Protein AF-U1GW17-F1 (afdb_monomer)

Nearest PDB structures (foldseek):
  6euq-assembly1_A  TM=8.449E-01  e=4.056E-02  Escherichia coli K-12
  4zow-assembly1_A  TM=8.416E-01  e=1.382E-01  Escherichia coli K-12
  6oop-assembly1_A  TM=7.850E-01  e=1.749E-01  Escherichia coli
  6vrz-assembly1_A  TM=8.322E-01  e=3.228E-01  Escherichia coli

Mean predicted aligned error: 9.47 Å

pLDDT: mean 77.9, std 10.49, range [50.12, 94.56]

InterPro domains:
  IPR011701 Major facilitator superfamily [PF07690] (75-220)
  IPR036259 MFS transporter superfamily [SSF103473] (4-220)

Foldseek 3Di:
DLVLVLLVLLLLLLLLLLLLLLLLVLQLVVVCVVVVHDSVVSCVVSVVLVVLLVVLLLPLVLVVLQDDVPVSLVVCLVSSNCSVRCVLVLLVQRDDPVCSVVSVVVSVVSNVVSVVVRCVVSVVCVVPHHSVVSNVVSVVSSVVSSVCCVVSPDPSDVQVVLQVVLVVCCVVVVDPVRHGPSVVVNVPDDVVNSCCVSPVVLVVQCPDPVNVVVVVVVVVVVVVD

Sequence (225 aa):
MKKVLTTALYGFTTMGAAFASSVYAPGIRRISEEFHVGREVSILGLALLLAGFALGSLLWAPLSEFMDGKWLCFWAGFFGSAPVTNTGGVYEDMLSAEQRGLAIVGYAMAVVGELIWRPIVGGAIVQHTTWRWTECVTGTLMLLLLTLDTIFLDESYPPVLLVRKASRLRHETGNCALHAQHEEWAAGSSIKAMAHKVLVRPIQVLFTPIGFCFALYISFVYGIV

Solvent-accessible surface area (backbone atoms only — not comparable to full-atom values): 12232 Å² total; per-residue (Å²): 110,69,69,59,53,50,52,50,50,52,18,51,49,30,19,50,45,56,36,49,63,50,29,48,60,72,28,34,64,57,50,17,64,76,70,74,43,57,65,67,66,40,48,44,58,57,51,51,52,53,48,41,28,56,52,33,31,58,53,43,60,66,44,59,79,72,45,67,67,70,62,45,52,54,58,29,58,74,42,49,14,36,55,67,60,44,46,64,59,52,43,62,76,75,38,55,83,82,52,36,58,59,52,51,51,53,32,51,50,37,42,59,45,34,70,64,49,29,63,56,52,27,46,52,42,49,74,77,52,54,54,69,53,48,55,53,52,41,51,50,51,48,52,50,45,51,52,49,44,70,73,72,53,68,94,75,58,64,61,63,54,40,41,55,49,25,54,52,48,25,70,75,68,69,42,82,82,55,68,29,77,58,58,59,51,55,74,69,55,50,72,67,54,50,51,41,58,60,61,46,45,58,55,56,43,43,73,33,74,66,40,36,55,50,50,53,50,51,52,52,57,63,71,74,108

Secondary structure (DSSP, 8-state):
-HHHHHHHHHHHHHHHHHHHHHHHHHHHHHHHHHHT--HHHHHHHHHHHHHHHHHHHHHHHHHTTTS-HHHHHHHHHHHSHHHHHHHHHHHHHHS-HHHHHHHHHHHHHHHHHHHHHHHHHHHHHHHHS-THHHHHHHHHHHHHHHHHHHHH-----HHHHHHHHHHHHHHHH--TT---HHHHHHHH--HHHHHIIIIIHHHHHHTSHHHHHHHHHHHHHHHH-

Radius of gyration: 20.78 Å; Cα contacts (8 Å, |Δi|>4): 188; chains: 1; bounding box: 51×35×66 Å

Organism: Endocarpon pusillum (strain Z07020 / HMAS-L-300199) (NCBI:txid1263415)

Structure (mmCIF, N/CA/C/O backbone):
data_AF-U1GW17-F1
#
_entry.id   AF-U1GW17-F1
#
loop_
_atom_site.group_PDB
_atom_site.id
_atom_site.type_symbol
_atom_site.label_atom_id
_atom_site.label_alt_id
_atom_site.label_comp_id
_atom_site.label_asym_id
_atom_site.label_entity_id
_atom_site.label_seq_id
_atom_site.pdbx_PDB_ins_code
_atom_site.Cartn_x
_atom_site.Cartn_y
_atom_site.Cartn_z
_atom_site.occupancy
_atom_site.B_iso_or_equiv
_atom_site.auth_seq_id
_atom_site.auth_comp_id
_atom_site.auth_asym_id
_atom_site.auth_atom_id
_atom_site.pdbx_PDB_model_num
ATOM 1 N N . MET A 1 1 ? 3.466 11.657 20.997 1.00 60.00 1 MET A N 1
ATOM 2 C CA . MET A 1 1 ? 4.643 11.238 20.202 1.00 60.00 1 MET A CA 1
ATOM 3 C C . MET A 1 1 ? 4.393 9.952 19.421 1.00 60.00 1 MET A C 1
ATOM 5 O O . MET A 1 1 ? 4.452 10.032 18.205 1.00 60.00 1 MET A O 1
ATOM 9 N N . LYS A 1 2 ? 4.015 8.823 20.051 1.00 72.38 2 LYS A N 1
ATOM 10 C CA . LYS A 1 2 ? 3.754 7.556 19.327 1.00 72.38 2 LYS A CA 1
ATOM 11 C C . LYS A 1 2 ? 2.776 7.684 18.143 1.00 72.38 2 LYS A C 1
ATOM 13 O O . LYS A 1 2 ? 3.124 7.271 17.053 1.00 72.38 2 LYS A O 1
ATOM 18 N N . LYS A 1 3 ? 1.632 8.366 18.312 1.00 75.62 3 LYS A N 1
ATOM 19 C CA . LYS A 1 3 ? 0.645 8.572 17.225 1.00 75.62 3 LYS A CA 1
ATOM 20 C C . LYS A 1 3 ? 1.228 9.248 15.977 1.00 75.62 3 LYS A C 1
ATOM 22 O O . LYS A 1 3 ? 0.950 8.817 14.870 1.00 75.62 3 LYS A O 1
ATOM 27 N N . VAL A 1 4 ? 2.060 10.277 16.164 1.00 79.00 4 VAL A N 1
ATOM 28 C CA . VAL A 1 4 ? 2.701 11.012 15.058 1.00 79.00 4 VAL A CA 1
ATOM 29 C C . VAL A 1 4 ? 3.710 10.124 14.333 1.00 79.00 4 VAL A C 1
ATOM 31 O O . VAL A 1 4 ? 3.745 10.124 13.108 1.00 79.00 4 VAL A O 1
ATOM 34 N N . LEU A 1 5 ? 4.486 9.332 15.081 1.00 81.81 5 LEU A N 1
ATOM 35 C CA . LEU A 1 5 ? 5.422 8.363 14.511 1.00 81.81 5 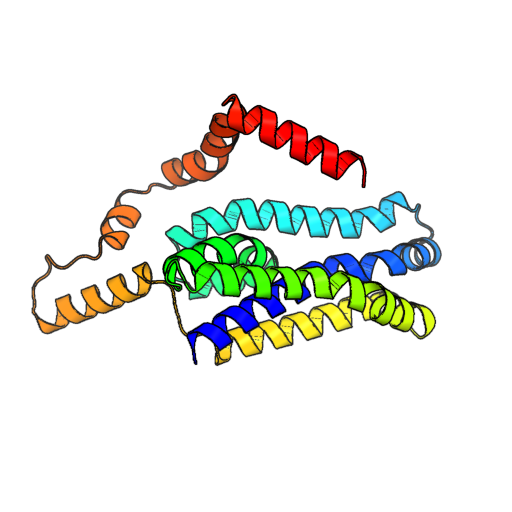LEU A CA 1
ATOM 36 C C . LEU A 1 5 ? 4.686 7.292 13.694 1.00 81.81 5 LEU A C 1
ATOM 38 O O . LEU A 1 5 ? 5.074 7.025 12.564 1.00 81.81 5 LEU A O 1
ATOM 42 N N . THR A 1 6 ? 3.595 6.739 14.227 1.00 79.56 6 THR A N 1
ATOM 43 C CA . THR A 1 6 ? 2.758 5.759 13.524 1.00 79.56 6 THR A CA 1
ATOM 44 C C . THR A 1 6 ? 2.178 6.351 12.240 1.00 79.56 6 THR A C 1
ATOM 46 O O . THR A 1 6 ? 2.307 5.747 11.182 1.00 79.56 6 THR A O 1
ATOM 49 N N . THR A 1 7 ? 1.607 7.559 12.289 1.00 81.75 7 THR A N 1
ATOM 50 C CA . THR A 1 7 ? 1.097 8.254 11.095 1.00 81.75 7 THR A CA 1
ATOM 51 C C . THR A 1 7 ? 2.190 8.460 10.043 1.00 81.75 7 THR A C 1
ATOM 53 O O . THR A 1 7 ? 1.949 8.190 8.869 1.00 81.75 7 THR A O 1
ATOM 56 N N . ALA A 1 8 ? 3.388 8.888 10.453 1.00 83.62 8 ALA A N 1
ATOM 57 C CA . ALA A 1 8 ? 4.510 9.087 9.541 1.00 83.62 8 ALA A CA 1
ATOM 58 C C . ALA A 1 8 ? 4.968 7.772 8.889 1.00 83.62 8 ALA A C 1
ATOM 60 O O . ALA A 1 8 ? 5.150 7.741 7.675 1.00 83.62 8 ALA A O 1
ATOM 61 N N . LEU A 1 9 ? 5.096 6.690 9.664 1.00 83.75 9 LEU A N 1
ATOM 62 C CA . LEU A 1 9 ? 5.465 5.363 9.157 1.00 83.75 9 LEU A CA 1
ATOM 63 C C . LEU A 1 9 ? 4.452 4.848 8.124 1.00 83.75 9 LEU A C 1
ATOM 65 O O . LEU A 1 9 ? 4.848 4.520 7.012 1.00 83.75 9 LEU A O 1
ATOM 69 N N . TYR A 1 10 ? 3.147 4.920 8.414 1.00 82.88 10 TYR A N 1
ATOM 70 C CA . TYR A 1 10 ? 2.100 4.572 7.439 1.00 82.88 10 TYR A CA 1
ATOM 71 C C . TYR A 1 10 ? 2.194 5.396 6.143 1.00 82.88 10 TYR A C 1
ATOM 73 O O . TYR A 1 10 ? 2.000 4.858 5.049 1.00 82.88 10 TYR A O 1
ATOM 81 N N . GLY A 1 11 ? 2.519 6.689 6.250 1.00 85.44 11 GLY A N 1
ATOM 82 C CA . GLY A 1 11 ? 2.760 7.554 5.093 1.00 85.44 11 GLY A CA 1
ATOM 83 C C . GLY A 1 11 ? 3.966 7.111 4.265 1.00 85.44 11 GLY A C 1
ATOM 84 O O . GLY A 1 11 ? 3.854 6.988 3.048 1.00 85.44 11 GLY A O 1
ATOM 85 N N . PHE A 1 12 ? 5.096 6.805 4.908 1.00 85.69 12 PHE A N 1
ATOM 86 C CA . PHE A 1 12 ? 6.299 6.327 4.223 1.00 85.69 12 PHE A CA 1
ATOM 87 C C . PHE A 1 12 ? 6.109 4.952 3.577 1.00 85.69 12 PHE A C 1
ATOM 89 O O . PHE A 1 12 ? 6.540 4.757 2.441 1.00 85.69 12 PHE A O 1
ATOM 96 N N . THR A 1 13 ? 5.431 4.022 4.248 1.00 85.62 13 THR A N 1
ATOM 97 C CA . THR A 1 13 ? 5.129 2.690 3.707 1.00 85.62 13 THR A CA 1
ATOM 98 C C . THR A 1 13 ? 4.208 2.783 2.491 1.00 85.62 13 THR A C 1
ATOM 100 O O . THR A 1 13 ? 4.455 2.131 1.475 1.00 85.62 13 THR A O 1
ATOM 103 N N . THR A 1 14 ? 3.205 3.665 2.531 1.00 85.19 14 THR A N 1
ATOM 104 C CA . THR A 1 14 ? 2.321 3.922 1.381 1.00 85.19 14 THR A CA 1
ATOM 105 C C . THR A 1 14 ? 3.074 4.576 0.224 1.00 85.19 14 THR A C 1
ATOM 107 O O . THR A 1 14 ? 2.976 4.102 -0.908 1.00 85.19 14 THR A O 1
ATOM 110 N N . MET A 1 15 ? 3.876 5.607 0.507 1.00 87.12 15 MET A N 1
ATOM 111 C CA . MET A 1 15 ? 4.722 6.264 -0.493 1.00 87.12 15 MET A CA 1
ATOM 112 C C . MET A 1 15 ? 5.660 5.253 -1.158 1.00 87.12 15 MET A C 1
ATOM 114 O O . MET A 1 15 ? 5.792 5.230 -2.378 1.00 87.12 15 MET A O 1
ATOM 118 N N . GLY A 1 16 ? 6.282 4.364 -0.379 1.00 86.69 16 GLY A N 1
ATOM 119 C CA . GLY A 1 16 ? 7.107 3.293 -0.920 1.00 86.69 16 GLY A CA 1
ATOM 120 C C . GLY A 1 16 ? 6.317 2.367 -1.855 1.00 86.69 16 GLY A C 1
ATOM 121 O O . GLY A 1 16 ? 6.834 1.954 -2.894 1.00 86.69 16 GLY A O 1
ATOM 122 N N . ALA A 1 17 ? 5.084 1.999 -1.488 1.00 82.94 17 ALA A N 1
ATOM 123 C CA . ALA A 1 17 ? 4.287 1.038 -2.251 1.00 82.94 17 ALA A CA 1
ATOM 124 C C . ALA A 1 17 ? 3.887 1.636 -3.605 1.00 82.94 1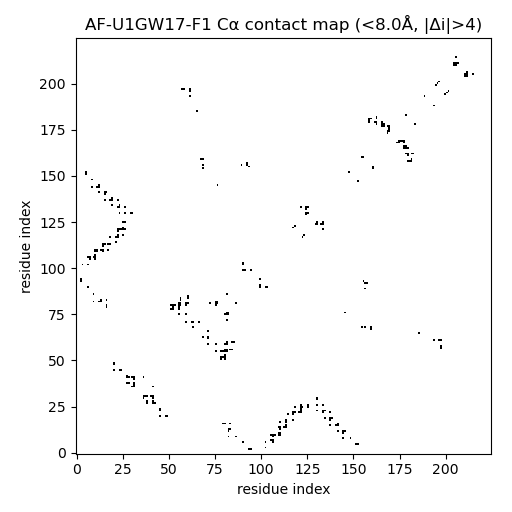7 ALA A C 1
ATOM 126 O O . ALA A 1 17 ? 4.041 0.998 -4.648 1.00 82.94 17 ALA A O 1
ATOM 127 N N . ALA A 1 18 ? 3.474 2.906 -3.603 1.00 82.56 18 ALA A N 1
ATOM 128 C CA . ALA A 1 18 ? 3.241 3.676 -4.819 1.00 82.56 18 ALA A CA 1
ATOM 129 C C . ALA A 1 18 ? 4.533 3.846 -5.641 1.00 82.56 18 ALA A C 1
ATOM 131 O O . ALA A 1 18 ? 4.521 3.701 -6.869 1.00 82.56 18 ALA A O 1
ATOM 132 N N . PHE A 1 19 ? 5.669 4.061 -4.971 1.00 85.00 19 PHE A N 1
ATOM 133 C CA . PHE A 1 19 ? 6.985 4.181 -5.595 1.00 85.00 19 PHE A CA 1
ATOM 134 C C . PHE A 1 19 ? 7.396 2.921 -6.375 1.00 85.00 19 PHE A C 1
ATOM 136 O O . PHE A 1 19 ? 7.933 3.048 -7.473 1.00 85.00 19 PHE A O 1
ATOM 143 N N . ALA A 1 20 ? 7.065 1.714 -5.901 1.00 83.19 20 ALA A N 1
ATOM 144 C CA . ALA A 1 20 ? 7.355 0.470 -6.625 1.00 83.19 20 ALA A CA 1
ATOM 145 C C . ALA A 1 20 ? 6.760 0.457 -8.048 1.00 83.19 20 ALA A C 1
ATOM 147 O O . ALA A 1 20 ? 7.452 0.148 -9.016 1.00 83.19 20 ALA A O 1
ATOM 148 N N . SER A 1 21 ? 5.504 0.890 -8.202 1.00 84.12 21 SER A N 1
ATOM 149 C CA . SER A 1 21 ? 4.860 0.990 -9.521 1.00 84.12 21 SER A CA 1
ATOM 150 C C . SER A 1 21 ? 5.448 2.104 -10.396 1.00 84.12 21 SER A C 1
ATOM 152 O O . SER A 1 21 ? 5.479 2.019 -11.626 1.00 84.12 21 SER A O 1
ATOM 154 N N . SER A 1 22 ? 5.948 3.167 -9.768 1.00 81.81 22 SER A N 1
ATOM 155 C CA . SER A 1 22 ? 6.321 4.394 -10.458 1.00 81.81 22 SER A CA 1
ATOM 156 C C . SER A 1 22 ? 7.735 4.343 -11.053 1.00 81.81 22 SER A C 1
ATOM 158 O O . SER A 1 22 ? 7.945 4.908 -12.135 1.00 81.81 22 SER A O 1
ATOM 160 N N . VAL A 1 23 ? 8.669 3.632 -10.404 1.00 84.81 23 VAL A N 1
ATOM 161 C CA . VAL A 1 23 ? 10.059 3.425 -10.863 1.00 84.81 23 VAL A CA 1
ATOM 162 C C . VAL A 1 23 ? 10.145 2.395 -11.997 1.00 84.81 23 VAL A C 1
ATOM 164 O O . VAL A 1 23 ? 11.055 2.471 -12.820 1.00 84.81 23 VAL A O 1
ATOM 167 N N . TYR A 1 24 ? 9.158 1.503 -12.130 1.00 83.81 24 TYR A N 1
ATOM 168 C CA . TYR A 1 24 ? 9.081 0.559 -13.251 1.00 83.81 24 TYR A CA 1
ATOM 169 C C . TYR A 1 24 ? 8.911 1.271 -14.607 1.00 83.81 24 TYR A C 1
ATOM 171 O O . TYR A 1 24 ? 9.505 0.890 -15.616 1.00 83.81 24 TYR A O 1
ATOM 179 N N . ALA A 1 25 ? 8.126 2.354 -14.636 1.00 83.88 25 ALA A N 1
ATOM 180 C CA . ALA A 1 25 ? 7.752 3.066 -15.859 1.00 83.88 25 ALA A CA 1
ATOM 181 C C . ALA A 1 25 ? 8.931 3.508 -16.764 1.00 83.88 25 ALA A C 1
ATOM 183 O O . AL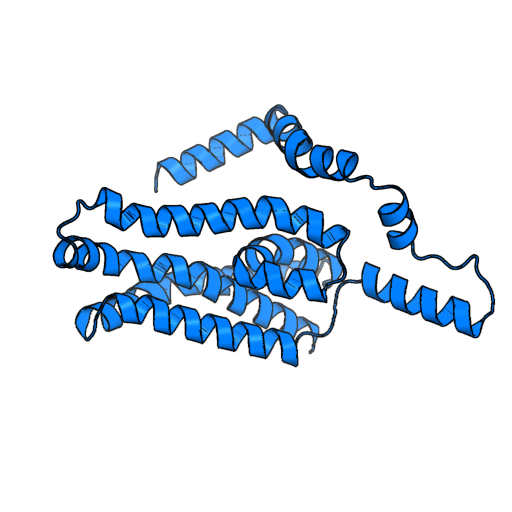A A 1 25 ? 8.876 3.239 -17.967 1.00 83.88 25 ALA A O 1
ATOM 184 N N . PRO A 1 26 ? 10.006 4.152 -16.260 1.00 82.69 26 PRO A N 1
ATOM 185 C CA . PRO A 1 26 ? 11.167 4.500 -17.086 1.00 82.69 26 PRO A CA 1
ATOM 186 C C . PRO A 1 26 ? 11.947 3.279 -17.610 1.00 82.69 26 PRO A C 1
ATOM 188 O O . PRO A 1 26 ? 12.620 3.389 -18.635 1.00 82.69 26 PRO A O 1
ATOM 191 N N . GLY A 1 27 ? 11.840 2.115 -16.959 1.00 82.62 27 GLY A N 1
ATOM 192 C CA . GLY A 1 27 ? 12.497 0.869 -17.370 1.00 82.62 27 GLY A CA 1
ATOM 193 C C . GLY A 1 27 ? 11.834 0.161 -18.558 1.00 82.62 27 GLY A C 1
ATOM 194 O O . GLY A 1 27 ? 12.500 -0.606 -19.252 1.00 82.62 27 GLY A O 1
ATOM 195 N N . ILE A 1 28 ? 10.563 0.462 -18.856 1.00 85.44 28 ILE A N 1
ATOM 196 C CA . ILE A 1 28 ? 9.746 -0.223 -19.879 1.00 85.44 28 ILE A CA 1
ATOM 197 C C . ILE A 1 28 ? 10.432 -0.261 -21.251 1.00 85.44 28 ILE A C 1
ATOM 199 O O . ILE A 1 28 ? 10.421 -1.293 -21.920 1.00 85.44 28 ILE A O 1
ATOM 203 N N . ARG A 1 29 ? 11.061 0.846 -21.670 1.00 83.94 29 ARG A N 1
ATOM 204 C CA . ARG A 1 29 ? 11.757 0.920 -22.968 1.00 83.94 29 ARG A CA 1
ATOM 205 C C . ARG A 1 29 ? 12.938 -0.049 -23.034 1.00 83.94 29 ARG A C 1
ATOM 207 O O . ARG A 1 29 ? 13.074 -0.763 -24.017 1.00 83.94 29 ARG A O 1
ATOM 214 N N . ARG A 1 30 ? 13.733 -0.132 -21.964 1.00 83.25 30 ARG A N 1
ATOM 215 C CA . ARG A 1 30 ? 14.881 -1.047 -21.899 1.00 83.25 30 ARG A CA 1
ATOM 216 C C . ARG A 1 30 ? 14.471 -2.510 -21.819 1.00 83.25 30 ARG A C 1
ATOM 218 O O . ARG A 1 30 ? 15.133 -3.345 -22.416 1.00 83.25 30 ARG A O 1
ATOM 225 N N . ILE A 1 31 ? 13.373 -2.814 -21.128 1.00 85.50 31 ILE A N 1
ATOM 226 C CA . ILE A 1 31 ? 12.813 -4.172 -21.081 1.00 85.50 31 ILE A CA 1
ATOM 227 C C . ILE A 1 31 ? 12.386 -4.616 -22.487 1.00 85.50 31 ILE A C 1
ATOM 229 O O . ILE A 1 31 ? 12.694 -5.728 -22.905 1.00 85.50 31 ILE A O 1
ATOM 233 N N . SER A 1 32 ? 11.704 -3.741 -23.230 1.00 86.69 32 SER A N 1
ATOM 234 C CA . SER A 1 32 ? 11.278 -4.020 -24.607 1.00 86.69 32 SER A CA 1
ATOM 235 C C . SER A 1 32 ? 12.473 -4.290 -25.530 1.00 86.69 32 SER A C 1
ATOM 237 O O . SER A 1 32 ? 12.441 -5.245 -26.306 1.00 86.69 32 SER A O 1
ATOM 239 N N . GLU A 1 33 ? 13.544 -3.503 -25.397 1.00 85.88 33 GLU A N 1
ATOM 240 C CA . GLU A 1 33 ? 14.775 -3.658 -26.180 1.00 85.88 33 GLU A CA 1
ATOM 241 C C . GLU A 1 33 ? 15.539 -4.946 -25.829 1.00 85.88 33 GLU A C 1
ATOM 243 O O . GLU A 1 33 ? 15.968 -5.655 -26.734 1.00 85.88 33 GLU A O 1
ATOM 248 N N . GLU A 1 34 ? 15.678 -5.274 -24.539 1.00 87.06 34 GLU A N 1
ATOM 249 C CA . GLU A 1 34 ? 16.438 -6.440 -24.061 1.00 87.06 34 GLU A CA 1
ATOM 250 C C . GLU A 1 34 ? 15.754 -7.773 -24.392 1.00 87.06 34 GLU A C 1
ATOM 252 O O . GLU A 1 34 ? 16.420 -8.728 -24.785 1.00 87.06 34 GLU A O 1
ATOM 257 N N . PHE A 1 35 ? 14.427 -7.849 -24.257 1.00 88.06 35 PHE A N 1
ATOM 258 C CA . PHE A 1 35 ? 13.668 -9.077 -24.523 1.00 88.06 35 PHE A CA 1
ATOM 259 C C . PHE A 1 35 ? 13.110 -9.159 -25.949 1.00 88.06 35 PHE A C 1
ATOM 261 O O . PHE A 1 35 ? 12.451 -10.143 -26.280 1.00 88.06 35 PHE A O 1
ATOM 268 N N . HIS A 1 36 ? 13.350 -8.148 -26.792 1.00 87.56 36 HIS A N 1
ATOM 269 C CA . HIS A 1 36 ? 12.788 -8.041 -28.145 1.00 87.56 36 HIS A CA 1
ATOM 270 C C . HIS A 1 36 ? 11.257 -8.219 -28.186 1.00 87.56 36 HIS A C 1
ATOM 272 O O . HIS A 1 36 ? 10.701 -8.801 -29.119 1.00 87.56 36 HIS A O 1
ATOM 278 N N . VAL A 1 37 ? 10.565 -7.714 -27.162 1.00 91.31 37 VAL A N 1
ATOM 279 C CA . VAL A 1 37 ? 9.102 -7.781 -27.031 1.00 91.31 37 VAL A CA 1
ATOM 280 C C . VAL A 1 37 ? 8.464 -6.420 -27.283 1.00 91.31 37 VAL A C 1
ATOM 282 O O . VAL A 1 37 ? 9.069 -5.376 -27.044 1.00 91.31 37 VAL A O 1
ATOM 285 N N . GLY A 1 38 ? 7.212 -6.419 -27.743 1.00 88.94 38 GLY A N 1
ATOM 286 C CA . GLY A 1 38 ? 6.443 -5.188 -27.926 1.00 88.94 38 GLY A CA 1
ATOM 287 C C . GLY A 1 38 ? 6.189 -4.451 -26.605 1.00 88.94 38 GLY A C 1
ATOM 288 O O . GLY A 1 38 ? 6.105 -5.066 -25.541 1.00 88.94 38 GLY A O 1
ATOM 289 N N . ARG A 1 39 ? 5.999 -3.127 -26.688 1.00 83.00 39 ARG A N 1
ATOM 290 C CA . ARG A 1 39 ? 5.720 -2.245 -25.538 1.00 83.00 39 ARG A CA 1
ATOM 291 C C . ARG A 1 39 ? 4.554 -2.741 -24.674 1.00 83.00 39 ARG A C 1
ATOM 293 O O . ARG A 1 39 ? 4.612 -2.611 -23.455 1.00 83.00 39 ARG A O 1
ATOM 300 N N . GLU A 1 40 ? 3.547 -3.352 -25.292 1.00 87.62 40 GLU A N 1
ATOM 301 C CA . GLU A 1 40 ? 2.380 -3.909 -24.599 1.00 87.62 40 GLU A CA 1
ATOM 302 C C . GLU A 1 40 ? 2.760 -5.001 -23.587 1.00 87.62 40 GLU A C 1
ATOM 304 O O . GLU A 1 40 ? 2.276 -5.004 -22.457 1.00 87.62 40 GLU A O 1
ATOM 309 N N . VAL A 1 41 ? 3.696 -5.887 -23.943 1.00 87.06 41 VAL A N 1
ATOM 310 C CA . VAL A 1 41 ? 4.166 -6.964 -23.054 1.00 87.06 41 VAL A CA 1
ATOM 311 C C . VAL A 1 41 ? 5.009 -6.397 -21.911 1.00 87.06 41 VAL A C 1
ATOM 313 O O . VAL A 1 41 ? 4.949 -6.890 -20.789 1.00 87.06 41 VAL A O 1
ATOM 316 N N . SER A 1 42 ? 5.761 -5.324 -22.159 1.00 84.75 42 SER A N 1
ATOM 317 C CA . SER A 1 42 ? 6.527 -4.644 -21.111 1.00 84.75 42 SER A CA 1
ATOM 318 C C . SER A 1 42 ? 5.625 -3.878 -20.133 1.00 84.75 42 SER A C 1
ATOM 320 O O . SER A 1 42 ? 5.894 -3.873 -18.938 1.00 84.75 42 SER A O 1
ATOM 322 N N . ILE A 1 43 ? 4.531 -3.264 -20.600 1.00 87.75 43 ILE A N 1
ATOM 323 C CA . ILE A 1 43 ? 3.542 -2.602 -19.726 1.00 87.75 43 ILE A CA 1
ATOM 324 C C . ILE A 1 43 ? 2.741 -3.630 -18.915 1.00 87.75 43 ILE A C 1
ATOM 326 O O . ILE A 1 43 ? 2.326 -3.331 -17.795 1.00 87.75 43 ILE A O 1
ATOM 330 N N . LEU A 1 44 ? 2.567 -4.853 -19.429 1.00 87.06 44 LEU A N 1
ATOM 331 C CA . LEU A 1 44 ? 1.848 -5.920 -18.732 1.00 87.06 44 LEU A CA 1
ATOM 332 C C . LEU A 1 44 ? 2.409 -6.192 -17.326 1.00 87.06 44 LEU A C 1
ATOM 334 O O . LEU A 1 44 ? 1.631 -6.451 -16.413 1.00 87.06 44 LEU A O 1
ATOM 338 N N . GLY A 1 45 ? 3.726 -6.074 -17.118 1.00 84.31 45 GLY A N 1
ATOM 339 C CA . GLY A 1 45 ? 4.335 -6.215 -15.788 1.00 84.31 45 GLY A CA 1
ATOM 340 C C . GLY A 1 45 ? 3.815 -5.183 -14.781 1.00 84.31 45 GLY A C 1
ATOM 341 O O . GLY A 1 45 ? 3.413 -5.537 -13.673 1.00 84.31 45 GLY A O 1
ATOM 342 N N . LEU A 1 46 ? 3.727 -3.917 -15.196 1.00 85.75 46 LEU A N 1
ATOM 343 C CA . LEU A 1 46 ? 3.137 -2.844 -14.393 1.00 85.75 46 LEU A CA 1
ATOM 344 C C . LEU A 1 46 ? 1.631 -3.060 -14.175 1.00 85.75 46 LEU A C 1
ATOM 346 O O . LEU A 1 46 ? 1.131 -2.854 -13.072 1.00 85.75 46 LEU A O 1
ATOM 350 N N . ALA A 1 47 ? 0.907 -3.499 -15.207 1.00 86.38 47 ALA A N 1
ATOM 351 C CA . ALA A 1 47 ? -0.525 -3.770 -15.105 1.00 86.38 47 ALA A CA 1
ATOM 352 C C . ALA A 1 47 ? -0.823 -4.903 -14.110 1.00 86.38 47 ALA A C 1
ATOM 354 O O . ALA A 1 47 ? -1.746 -4.785 -13.308 1.00 86.38 47 ALA A O 1
ATOM 355 N N . LEU A 1 48 ? -0.019 -5.970 -14.114 1.00 86.06 48 LEU A N 1
ATOM 356 C CA . LEU A 1 48 ? -0.130 -7.075 -13.161 1.00 86.06 48 LEU A CA 1
ATOM 357 C C . LEU A 1 48 ? 0.172 -6.629 -11.725 1.00 86.06 48 LEU A C 1
ATOM 359 O O . LEU A 1 48 ? -0.535 -7.046 -10.810 1.00 86.06 48 LEU A O 1
ATOM 363 N N . LEU A 1 49 ? 1.159 -5.750 -11.523 1.00 83.31 49 LEU A N 1
ATOM 364 C CA . LEU A 1 49 ? 1.441 -5.154 -10.213 1.00 83.31 49 LEU A CA 1
ATOM 365 C C . LEU A 1 49 ? 0.233 -4.360 -9.690 1.00 83.31 49 LEU A C 1
ATOM 367 O O . LEU A 1 49 ? -0.218 -4.580 -8.567 1.00 83.31 49 LEU A O 1
ATOM 371 N N . LEU A 1 50 ? -0.328 -3.473 -10.518 1.00 82.88 50 LEU A N 1
ATOM 372 C CA . LEU A 1 50 ? -1.496 -2.664 -10.149 1.00 82.88 50 LEU A CA 1
ATOM 373 C C . LEU A 1 50 ? -2.752 -3.521 -9.938 1.00 82.88 50 LEU A C 1
ATOM 375 O O . LEU A 1 50 ? -3.525 -3.267 -9.015 1.00 82.88 50 LEU A O 1
ATOM 379 N N . ALA A 1 51 ? -2.941 -4.567 -10.744 1.00 82.50 51 ALA A N 1
ATOM 380 C CA . ALA A 1 51 ? -4.005 -5.544 -10.542 1.00 82.50 51 ALA A CA 1
ATOM 381 C C . ALA A 1 51 ? -3.828 -6.291 -9.211 1.00 82.50 51 ALA A C 1
ATOM 383 O O . ALA A 1 51 ? -4.801 -6.484 -8.486 1.00 82.50 51 ALA A O 1
ATOM 384 N N . GLY A 1 52 ? -2.593 -6.648 -8.848 1.00 80.00 52 GLY A N 1
ATOM 385 C CA . GLY A 1 52 ? -2.258 -7.208 -7.539 1.00 80.00 52 GLY A CA 1
ATOM 386 C C . GLY A 1 52 ? -2.618 -6.263 -6.392 1.00 80.00 52 GLY A C 1
ATOM 387 O O . GLY A 1 52 ? -3.229 -6.698 -5.418 1.00 80.00 52 GLY A O 1
ATOM 388 N N . PHE A 1 53 ? -2.339 -4.964 -6.534 1.00 77.69 53 PHE A N 1
ATOM 389 C CA . PHE A 1 53 ? -2.744 -3.952 -5.552 1.00 77.69 53 PHE A CA 1
ATOM 390 C C . PHE A 1 53 ? -4.267 -3.831 -5.429 1.00 77.69 53 PHE A C 1
ATOM 392 O O . PHE A 1 53 ? -4.785 -3.748 -4.316 1.00 77.69 53 PHE A O 1
ATOM 399 N N . ALA A 1 54 ? -4.992 -3.861 -6.549 1.00 77.06 54 ALA A N 1
ATOM 400 C CA . ALA A 1 54 ? -6.452 -3.773 -6.575 1.00 77.06 54 ALA A CA 1
ATOM 401 C C . ALA A 1 54 ? -7.149 -5.035 -6.028 1.00 77.06 54 ALA A C 1
ATOM 403 O O . ALA A 1 54 ? -8.166 -4.953 -5.343 1.00 77.06 54 ALA A O 1
ATOM 404 N N . LEU A 1 55 ? -6.614 -6.223 -6.311 1.00 77.50 55 LEU A N 1
ATOM 405 C CA . LEU A 1 55 ? -7.140 -7.476 -5.763 1.00 77.50 55 LEU A CA 1
ATOM 406 C C . LEU A 1 55 ? -6.791 -7.619 -4.283 1.00 77.50 55 LEU A C 1
ATOM 408 O O . LEU A 1 55 ? -7.627 -8.040 -3.483 1.00 77.50 55 LEU A O 1
ATOM 412 N N . GLY A 1 56 ? -5.572 -7.227 -3.911 1.00 74.44 56 GLY A N 1
ATOM 413 C CA . GLY A 1 56 ? -5.134 -7.189 -2.527 1.00 74.44 56 GLY A CA 1
ATOM 414 C C . GLY A 1 56 ? -6.021 -6.267 -1.699 1.00 74.44 56 GLY A C 1
ATOM 415 O O . GLY A 1 56 ? -6.521 -6.676 -0.657 1.00 74.44 56 GLY A O 1
ATOM 416 N N . SER A 1 57 ? -6.292 -5.046 -2.159 1.00 71.81 57 SER A N 1
ATOM 417 C CA . SER A 1 57 ? -7.152 -4.110 -1.429 1.00 71.81 57 SER A CA 1
ATOM 418 C C . SER A 1 57 ? -8.560 -4.656 -1.193 1.00 71.81 57 SER A C 1
ATOM 420 O O . SER A 1 57 ? -9.089 -4.541 -0.087 1.00 71.81 57 SER A O 1
ATOM 422 N N . LEU A 1 58 ? -9.138 -5.309 -2.204 1.00 72.50 58 LEU A N 1
ATOM 423 C CA . LEU A 1 58 ? -10.468 -5.904 -2.125 1.00 72.50 58 LEU A CA 1
ATOM 424 C C . LEU A 1 58 ? -10.547 -7.047 -1.102 1.00 72.50 58 LEU A C 1
ATOM 426 O O . LEU A 1 58 ? -11.563 -7.194 -0.424 1.00 72.50 58 LEU A O 1
ATOM 430 N N . LEU A 1 59 ? -9.490 -7.853 -0.985 1.00 71.31 59 LEU A N 1
ATOM 431 C CA . LEU A 1 59 ? -9.437 -8.980 -0.052 1.00 71.31 59 LEU A CA 1
ATOM 432 C C . LEU A 1 59 ? -9.043 -8.544 1.364 1.00 71.31 59 LEU A C 1
ATOM 434 O O . LEU A 1 59 ? -9.663 -8.973 2.337 1.00 71.31 59 LEU A O 1
ATOM 438 N N . TRP A 1 60 ? -8.034 -7.682 1.497 1.00 68.19 60 TRP A N 1
ATOM 439 C CA . TRP A 1 60 ? -7.442 -7.338 2.790 1.00 68.19 60 TRP A CA 1
ATOM 440 C C . TRP A 1 60 ? -8.267 -6.339 3.597 1.00 68.19 60 TRP A C 1
ATOM 442 O O . TRP A 1 60 ? -8.253 -6.423 4.823 1.00 68.19 60 TRP A O 1
ATOM 452 N N . ALA A 1 61 ? -9.021 -5.444 2.952 1.00 66.56 61 ALA A N 1
ATOM 453 C CA . ALA A 1 61 ? -9.917 -4.529 3.659 1.00 66.56 61 ALA A CA 1
ATOM 454 C C . ALA A 1 61 ? -10.942 -5.275 4.547 1.00 66.56 61 ALA A C 1
ATOM 456 O O . ALA A 1 61 ? -10.963 -5.030 5.751 1.00 66.56 61 ALA A O 1
ATOM 457 N N . PRO A 1 62 ? -11.731 -6.242 4.038 1.00 65.06 62 PRO A N 1
ATOM 458 C CA . PRO A 1 62 ? -12.657 -7.011 4.868 1.00 65.06 62 PRO A CA 1
ATOM 459 C C . PRO A 1 62 ? -11.948 -8.018 5.780 1.00 65.06 62 PRO A C 1
ATOM 461 O O . PRO A 1 62 ? -12.405 -8.223 6.897 1.00 65.06 62 PRO A O 1
ATOM 464 N N . LEU A 1 63 ? -10.831 -8.627 5.356 1.00 65.44 63 LEU A N 1
ATOM 465 C CA . LEU A 1 63 ? -10.074 -9.552 6.215 1.00 65.44 63 LEU A CA 1
ATOM 466 C C . LEU A 1 63 ? -9.482 -8.857 7.448 1.00 65.44 63 LEU A C 1
ATOM 468 O O . LEU A 1 63 ? -9.365 -9.492 8.496 1.00 65.44 63 LEU A O 1
ATOM 472 N N . SER A 1 64 ? -9.159 -7.563 7.352 1.00 59.94 64 SER A N 1
ATOM 473 C CA . SER A 1 64 ? -8.638 -6.782 8.479 1.00 59.94 64 SER A CA 1
ATOM 474 C C . SER A 1 64 ? -9.599 -6.668 9.662 1.00 59.94 64 SER A C 1
ATOM 476 O O . SER A 1 64 ? -9.159 -6.483 10.790 1.00 59.94 64 SER A O 1
ATOM 478 N N . GLU A 1 65 ? -10.899 -6.840 9.419 1.00 59.50 65 GLU A N 1
ATOM 479 C CA . GLU A 1 65 ? -11.929 -6.786 10.455 1.00 59.50 65 GLU A CA 1
ATOM 480 C C . GLU A 1 65 ? -12.098 -8.111 11.215 1.00 59.50 65 GLU A C 1
ATOM 482 O O . GLU A 1 65 ? -12.840 -8.150 12.189 1.00 59.50 65 GLU A O 1
ATOM 487 N N . PHE A 1 66 ? -11.474 -9.206 10.766 1.00 56.62 66 PHE A N 1
ATOM 488 C CA . PHE A 1 66 ? -11.693 -10.543 11.339 1.00 56.62 66 PHE A CA 1
ATOM 489 C C . PHE A 1 66 ? -10.401 -11.295 11.672 1.00 56.62 66 PHE A C 1
ATOM 491 O O . PHE A 1 66 ? -10.432 -12.221 12.480 1.00 56.62 66 PHE A O 1
ATOM 498 N N . MET A 1 67 ? -9.272 -10.946 11.046 1.00 55.75 67 MET A N 1
ATOM 499 C CA . MET A 1 67 ? -7.984 -11.592 11.301 1.00 55.75 67 MET A CA 1
ATOM 500 C C . MET A 1 67 ? -7.157 -10.818 12.327 1.00 55.75 67 MET A C 1
ATOM 502 O O . MET A 1 67 ? -6.960 -9.611 12.200 1.00 55.75 67 MET A O 1
ATOM 506 N N . ASP A 1 68 ? -6.581 -11.542 13.291 1.00 51.50 68 ASP A N 1
ATOM 507 C CA . ASP A 1 68 ? -5.574 -11.006 14.206 1.00 51.50 68 ASP A CA 1
ATOM 508 C C . ASP A 1 68 ? -4.407 -10.362 13.429 1.00 51.50 68 ASP A C 1
ATOM 510 O O . ASP A 1 68 ? -3.849 -10.956 12.495 1.00 51.50 68 ASP A O 1
ATOM 514 N N . GLY A 1 69 ? -4.005 -9.157 13.855 1.00 56.75 69 GLY A N 1
ATOM 515 C CA . GLY A 1 69 ? -3.167 -8.217 13.095 1.00 56.75 69 GLY A CA 1
ATOM 516 C C . GLY A 1 69 ? -1.835 -8.762 12.566 1.00 56.75 69 GLY A C 1
ATOM 517 O O . GLY A 1 69 ? -1.305 -8.261 11.580 1.00 56.75 69 GLY A O 1
ATOM 518 N N . LYS A 1 70 ? -1.300 -9.845 13.137 1.00 50.12 70 LYS A N 1
ATOM 519 C CA . LYS A 1 70 ? 0.027 -10.372 12.780 1.00 50.12 70 LYS A CA 1
ATOM 520 C C . LYS A 1 70 ? 0.071 -11.101 11.429 1.00 50.12 70 LYS A C 1
ATOM 522 O O . LYS A 1 70 ? 1.027 -10.928 10.676 1.00 50.12 70 LYS A O 1
ATOM 527 N N . TRP A 1 71 ? -0.953 -11.895 11.106 1.00 50.12 71 TRP A N 1
ATOM 528 C CA . TRP A 1 71 ? -1.055 -12.576 9.804 1.00 50.12 71 TRP A CA 1
ATOM 529 C C . TRP A 1 71 ? -1.533 -11.632 8.712 1.00 50.12 71 TRP A C 1
ATOM 531 O O . TRP A 1 71 ? -1.091 -11.739 7.568 1.00 50.12 71 TRP A O 1
ATOM 541 N N . LEU A 1 72 ? -2.385 -10.681 9.100 1.00 57.28 72 LEU A N 1
ATOM 542 C CA . LEU A 1 72 ? -2.814 -9.605 8.234 1.00 57.28 72 LEU A CA 1
ATOM 543 C C . LEU A 1 72 ? -1.598 -8.809 7.765 1.00 57.28 72 LEU A C 1
ATOM 545 O O . LEU A 1 72 ? -1.397 -8.762 6.566 1.00 57.28 72 LEU A O 1
ATOM 549 N N . CYS A 1 73 ? -0.742 -8.302 8.662 1.00 56.34 73 CYS A N 1
ATOM 550 C CA . CYS A 1 73 ? 0.450 -7.518 8.306 1.00 56.34 73 CYS A CA 1
ATOM 551 C C . CYS A 1 73 ? 1.430 -8.248 7.369 1.00 56.34 73 CYS A C 1
ATOM 553 O O . CYS A 1 73 ? 2.004 -7.620 6.481 1.00 56.34 73 CYS A O 1
ATOM 555 N N . PHE A 1 74 ? 1.610 -9.565 7.524 1.00 54.34 74 PHE A N 1
ATOM 556 C CA . PHE A 1 74 ? 2.515 -10.346 6.671 1.00 54.34 74 PHE A CA 1
ATOM 557 C C . PHE A 1 74 ? 1.997 -10.476 5.230 1.00 54.34 74 PHE A C 1
ATOM 559 O O . PHE A 1 74 ? 2.701 -10.134 4.280 1.00 54.34 74 PHE A O 1
ATOM 566 N N . TRP A 1 75 ? 0.751 -10.926 5.052 1.00 54.22 75 TRP A N 1
ATOM 567 C CA . TRP A 1 75 ? 0.174 -11.102 3.715 1.00 54.22 75 TRP A CA 1
ATOM 568 C C . TRP A 1 75 ? -0.229 -9.771 3.061 1.00 54.22 75 TRP A C 1
ATOM 570 O O . TRP A 1 75 ? -0.101 -9.607 1.850 1.00 54.22 75 TRP A O 1
ATOM 580 N N . ALA A 1 76 ? -0.613 -8.787 3.870 1.00 56.41 76 ALA A N 1
ATOM 581 C CA . ALA A 1 76 ? -0.756 -7.384 3.495 1.00 56.41 76 ALA A CA 1
ATOM 582 C C . ALA A 1 76 ? 0.515 -6.800 2.874 1.00 56.41 76 ALA A C 1
ATOM 584 O O . ALA A 1 76 ? 0.448 -6.151 1.831 1.00 56.41 76 ALA A O 1
ATOM 585 N N . GLY A 1 77 ? 1.661 -7.016 3.532 1.00 56.50 77 GLY A N 1
ATOM 586 C CA . GLY A 1 77 ? 2.964 -6.550 3.067 1.00 56.50 77 GLY A CA 1
ATOM 587 C C . GLY A 1 77 ? 3.391 -7.243 1.776 1.00 56.50 77 GLY A C 1
ATOM 588 O O . GLY A 1 77 ? 3.920 -6.587 0.886 1.00 56.50 77 GLY A O 1
ATOM 589 N N . PHE A 1 78 ? 3.078 -8.536 1.626 1.00 57.22 78 PHE A N 1
ATOM 590 C CA . PHE A 1 78 ? 3.367 -9.298 0.407 1.00 57.22 78 PHE A CA 1
ATOM 591 C C . PHE A 1 78 ? 2.673 -8.725 -0.841 1.00 57.22 78 PHE A C 1
ATOM 593 O O . PHE A 1 78 ? 3.263 -8.709 -1.917 1.00 57.22 78 PHE A O 1
ATOM 600 N N . PHE A 1 79 ? 1.442 -8.223 -0.702 1.00 61.75 79 PHE A N 1
ATOM 601 C CA . PHE A 1 79 ? 0.692 -7.618 -1.810 1.00 61.75 79 PHE A CA 1
ATOM 602 C C . PHE A 1 79 ? 0.768 -6.085 -1.857 1.00 61.75 79 PHE A C 1
ATOM 604 O O . PHE A 1 79 ? 0.187 -5.496 -2.761 1.00 61.75 79 PHE A O 1
ATOM 611 N N . GLY A 1 80 ? 1.430 -5.420 -0.901 1.00 63.16 80 GLY A N 1
ATOM 612 C CA . GLY A 1 80 ? 1.613 -3.959 -0.855 1.00 63.16 80 GLY A CA 1
ATOM 613 C C . GLY A 1 80 ? 0.334 -3.111 -0.740 1.00 63.16 80 GLY A C 1
ATOM 614 O O . GLY A 1 80 ? 0.414 -1.892 -0.616 1.00 63.16 80 GLY A O 1
ATOM 615 N N . SER A 1 81 ? -0.854 -3.719 -0.761 1.00 69.31 81 SER A N 1
ATOM 616 C CA . SER A 1 81 ? -2.128 -3.003 -0.882 1.00 69.31 81 SER A CA 1
ATOM 617 C C . SER A 1 81 ? -2.715 -2.552 0.453 1.00 69.31 81 SER A C 1
ATOM 619 O O . SER A 1 81 ? -3.449 -1.570 0.510 1.00 69.31 81 SER A O 1
ATOM 621 N N . ALA A 1 82 ? -2.426 -3.275 1.534 1.00 67.44 82 ALA A N 1
ATOM 622 C CA . ALA A 1 82 ? -3.051 -3.030 2.827 1.00 67.44 82 ALA A CA 1
ATOM 623 C C . ALA A 1 82 ? -2.707 -1.673 3.461 1.00 67.44 82 ALA A C 1
ATOM 625 O O . ALA A 1 82 ? -3.631 -1.063 3.994 1.00 67.44 82 ALA A O 1
ATOM 626 N N . PRO A 1 83 ? -1.459 -1.153 3.430 1.00 67.75 83 PRO A N 1
ATOM 627 C CA . PRO A 1 83 ? -1.213 0.193 3.943 1.00 67.75 83 PRO A CA 1
ATOM 628 C C . PRO A 1 83 ? -2.003 1.231 3.137 1.00 67.75 83 PRO A C 1
ATOM 630 O O . PRO A 1 83 ? -2.630 2.103 3.730 1.00 67.75 83 PRO A O 1
ATOM 633 N N . VAL A 1 84 ? -2.108 1.080 1.815 1.00 70.25 84 VAL A N 1
ATOM 634 C CA . VAL A 1 84 ? -2.844 2.028 0.963 1.00 70.25 84 VAL A CA 1
ATOM 635 C C . VAL A 1 84 ? -4.339 2.072 1.309 1.00 70.25 84 VAL A C 1
ATOM 637 O O . VAL A 1 84 ? -4.939 3.145 1.296 1.00 70.25 84 VAL A O 1
ATOM 640 N N . THR A 1 85 ? -4.952 0.936 1.656 1.00 70.12 85 THR A N 1
ATOM 641 C CA . THR A 1 85 ? -6.403 0.868 1.913 1.00 70.12 85 THR A CA 1
ATOM 642 C C . THR A 1 85 ? -6.801 0.991 3.368 1.00 70.12 85 THR A C 1
ATOM 644 O O . THR A 1 85 ? -7.855 1.546 3.667 1.00 70.12 85 THR A O 1
ATOM 647 N N . ASN A 1 86 ? -5.973 0.494 4.282 1.00 71.12 86 ASN A N 1
ATOM 648 C CA . ASN A 1 86 ? -6.337 0.406 5.692 1.00 71.12 86 ASN A CA 1
ATOM 649 C C . ASN A 1 86 ? -5.918 1.662 6.465 1.00 71.12 86 ASN A C 1
ATOM 651 O O . ASN A 1 86 ? -6.480 1.923 7.526 1.00 71.12 86 ASN A O 1
ATOM 655 N N . THR A 1 87 ? -5.002 2.483 5.931 1.00 76.38 87 THR A N 1
ATOM 656 C CA . THR A 1 87 ? -4.547 3.717 6.600 1.00 76.38 87 THR A CA 1
ATOM 657 C C . THR A 1 87 ? -5.707 4.658 6.938 1.00 76.38 87 THR A C 1
ATOM 659 O O . THR A 1 87 ? -5.725 5.237 8.022 1.00 76.38 87 THR A O 1
ATOM 662 N N . GLY A 1 88 ? -6.716 4.765 6.064 1.00 74.88 88 GLY A N 1
ATOM 663 C CA . GLY A 1 88 ? -7.901 5.589 6.321 1.00 74.88 88 GLY A CA 1
ATOM 664 C C . GLY A 1 88 ? -8.672 5.157 7.574 1.00 74.88 88 GLY A C 1
ATOM 665 O O . GLY A 1 88 ? -8.939 5.989 8.440 1.00 74.88 88 GLY A O 1
ATOM 666 N N . GLY A 1 89 ? -8.958 3.856 7.701 1.00 71.88 89 GLY A N 1
ATOM 667 C CA . GLY A 1 89 ? -9.646 3.296 8.871 1.00 71.88 89 GLY A CA 1
ATOM 668 C C . GLY A 1 89 ? -8.801 3.382 10.144 1.00 71.88 89 GLY A C 1
ATOM 669 O O . GLY A 1 89 ? -9.287 3.792 11.191 1.00 71.88 89 GLY A O 1
ATOM 670 N N . VAL A 1 90 ? -7.494 3.117 10.039 1.00 73.69 90 VAL A N 1
ATOM 671 C CA . VAL A 1 90 ? -6.563 3.243 11.174 1.00 73.69 90 VAL A CA 1
ATOM 672 C C . VAL A 1 90 ? -6.499 4.685 11.691 1.00 73.69 90 VAL A C 1
ATOM 674 O O . VAL A 1 90 ? -6.436 4.912 12.900 1.00 73.69 90 VAL A O 1
ATOM 677 N N . TYR A 1 91 ? -6.523 5.683 10.804 1.00 78.69 91 TYR A N 1
ATOM 678 C CA . TYR A 1 91 ? -6.541 7.090 11.209 1.00 78.69 91 TYR A CA 1
ATOM 679 C C . TYR A 1 91 ? -7.868 7.500 11.843 1.00 78.69 91 TYR A C 1
ATOM 681 O O . TYR A 1 91 ? -7.858 8.328 12.754 1.00 78.69 91 TYR A O 1
ATOM 689 N N . GLU A 1 92 ? -8.987 6.931 11.395 1.00 75.69 92 GLU A N 1
ATOM 690 C CA . GLU A 1 92 ? -10.290 7.140 12.023 1.00 75.69 92 GLU A CA 1
ATOM 691 C C . GLU A 1 92 ? -10.336 6.583 13.452 1.00 75.69 92 GLU A C 1
ATOM 693 O O . GLU A 1 92 ? -10.819 7.272 14.349 1.00 75.69 92 GLU A O 1
ATOM 698 N N . ASP A 1 93 ? -9.746 5.409 13.676 1.00 72.31 93 ASP A N 1
ATOM 699 C CA . ASP A 1 93 ? -9.720 4.754 14.986 1.00 72.31 93 ASP A CA 1
ATOM 700 C C . ASP A 1 93 ? -8.702 5.379 15.963 1.00 72.31 93 ASP A C 1
ATOM 702 O O . ASP A 1 93 ? -8.916 5.405 17.178 1.00 72.31 93 ASP A O 1
ATOM 706 N N . MET A 1 94 ? -7.563 5.880 15.465 1.00 76.56 94 MET A N 1
ATOM 707 C CA . MET A 1 94 ? -6.451 6.351 16.307 1.00 76.56 94 MET A CA 1
ATOM 708 C C . MET A 1 94 ? -6.520 7.849 16.661 1.00 76.56 94 MET A C 1
ATOM 710 O O . MET A 1 94 ? -6.027 8.265 17.728 1.00 76.56 94 MET A O 1
ATOM 714 N N . LEU A 1 95 ? -7.052 8.683 15.760 1.00 80.38 95 LEU A N 1
ATOM 715 C CA . LEU A 1 95 ? -6.958 10.144 15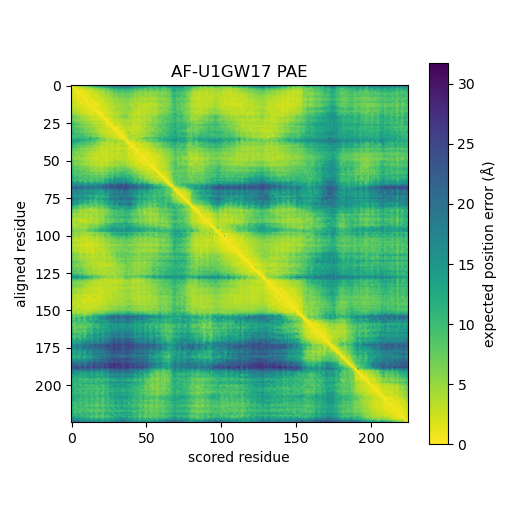.836 1.00 80.38 95 LEU A CA 1
ATOM 716 C C . LEU A 1 95 ? -8.302 10.790 16.179 1.00 80.38 95 LEU A C 1
ATOM 718 O O . LEU A 1 95 ? -9.347 10.437 15.645 1.00 80.38 95 LEU A O 1
ATOM 722 N N . SER A 1 96 ? -8.263 11.806 17.044 1.00 82.56 96 SER A N 1
ATOM 723 C CA . SER A 1 96 ? -9.431 12.653 17.292 1.00 82.56 96 SER A CA 1
ATOM 724 C C . SER A 1 96 ? -9.770 13.481 16.047 1.00 82.56 96 SER A C 1
ATOM 726 O O . SER A 1 96 ? -8.891 13.785 15.236 1.00 82.56 96 SER A O 1
ATOM 728 N N . ALA A 1 97 ? -11.036 13.892 15.909 1.00 81.12 97 ALA A N 1
ATOM 729 C CA . ALA A 1 97 ? -11.524 14.642 14.745 1.00 81.12 97 ALA A CA 1
ATOM 730 C C . ALA A 1 97 ? -10.681 15.893 14.417 1.00 81.12 97 ALA A C 1
ATOM 732 O O . ALA A 1 97 ? -10.481 16.208 13.247 1.00 81.12 97 ALA A O 1
ATOM 733 N N . GLU A 1 98 ? -10.136 16.553 15.441 1.00 81.50 98 GLU A N 1
ATOM 734 C CA . GLU A 1 98 ? -9.266 17.729 15.316 1.00 81.50 98 GLU A CA 1
ATOM 735 C C . GLU A 1 98 ? -7.882 17.396 14.724 1.00 81.50 98 GLU A C 1
ATOM 737 O O . GLU A 1 98 ? -7.362 18.131 13.890 1.00 81.50 98 GLU A O 1
ATOM 742 N N . GLN A 1 99 ? -7.290 16.256 15.101 1.00 83.06 99 GLN A N 1
ATOM 743 C CA . GLN A 1 99 ? -5.948 15.844 14.656 1.00 83.06 99 GLN A CA 1
ATOM 744 C C . GLN A 1 99 ? -5.968 15.074 13.332 1.00 83.06 99 GLN A C 1
ATOM 746 O O . GLN A 1 99 ? -4.964 15.026 12.617 1.00 83.06 99 GLN A O 1
ATOM 751 N N . ARG A 1 100 ? -7.115 14.480 12.989 1.00 83.25 100 ARG A N 1
ATOM 752 C CA . ARG A 1 100 ? -7.290 13.655 11.791 1.00 83.25 100 ARG A CA 1
ATOM 753 C C . ARG A 1 100 ? -7.042 14.436 10.503 1.00 83.25 100 ARG A C 1
ATOM 755 O O . ARG A 1 100 ? -6.385 13.918 9.607 1.00 83.25 100 ARG A O 1
ATOM 762 N N . GLY A 1 101 ? -7.502 15.687 10.429 1.00 84.50 101 GLY A N 1
ATOM 763 C CA . GLY A 1 101 ? -7.276 16.540 9.258 1.00 84.50 101 GLY A CA 1
ATOM 764 C C . GLY A 1 101 ? -5.787 16.745 8.969 1.00 84.50 101 GLY A C 1
ATOM 765 O O . GLY A 1 101 ? -5.333 16.497 7.855 1.00 84.50 101 GLY A O 1
ATOM 766 N N . LEU A 1 102 ? -5.007 17.106 9.993 1.00 85.62 102 LEU A N 1
ATOM 767 C CA . LEU A 1 102 ? -3.565 17.325 9.858 1.00 85.62 102 LEU A CA 1
ATOM 768 C C . LEU A 1 102 ? -2.818 16.046 9.451 1.00 85.62 102 LEU A C 1
ATOM 770 O O . LEU A 1 102 ? -1.930 16.092 8.603 1.00 85.62 102 LEU A O 1
ATOM 774 N N . ALA A 1 103 ? -3.193 14.902 10.024 1.00 84.44 103 ALA A N 1
ATOM 775 C CA . ALA A 1 103 ? -2.589 13.617 9.688 1.00 84.44 103 ALA A CA 1
ATOM 776 C C . ALA A 1 103 ? -2.874 13.187 8.241 1.00 84.44 103 ALA A C 1
ATOM 778 O O . ALA A 1 103 ? -1.958 12.747 7.552 1.00 84.44 103 ALA A O 1
ATOM 779 N N . ILE A 1 104 ? -4.111 13.361 7.762 1.00 85.12 104 ILE A N 1
ATOM 780 C CA . ILE A 1 104 ? -4.487 13.047 6.374 1.00 85.12 104 ILE A CA 1
ATOM 781 C C . ILE A 1 104 ? -3.744 13.957 5.395 1.00 85.12 104 ILE A C 1
ATOM 783 O O . ILE A 1 104 ? -3.276 13.483 4.364 1.00 85.12 104 ILE A O 1
ATOM 787 N N . VAL A 1 105 ? -3.586 15.244 5.718 1.00 87.81 105 VAL A N 1
ATOM 788 C CA . VAL A 1 105 ? -2.803 16.169 4.887 1.00 87.81 105 VAL A CA 1
ATOM 789 C C . VAL A 1 105 ? -1.333 15.749 4.844 1.00 87.81 105 VAL A C 1
ATOM 791 O O . VAL A 1 105 ? -0.756 15.679 3.764 1.00 87.81 105 VAL A O 1
ATOM 794 N N . GLY A 1 106 ? -0.730 15.413 5.988 1.00 86.94 106 GLY A N 1
ATOM 795 C CA . GLY A 1 106 ? 0.649 14.916 6.036 1.00 86.94 106 GLY A CA 1
ATOM 796 C C . GLY A 1 106 ? 0.842 13.624 5.237 1.00 86.94 106 GLY A C 1
ATOM 797 O O . GLY A 1 106 ? 1.811 13.493 4.494 1.00 86.94 106 GLY A O 1
ATOM 798 N N . TYR A 1 107 ? -0.120 12.707 5.326 1.00 86.38 107 TYR A N 1
ATOM 799 C CA . TYR A 1 107 ? -0.159 11.489 4.522 1.00 86.38 107 TYR A CA 1
ATOM 800 C C . TYR A 1 107 ? -0.272 11.790 3.023 1.00 86.38 107 TYR A C 1
ATOM 802 O O . TYR A 1 107 ? 0.516 11.276 2.237 1.00 86.38 107 TYR A O 1
ATOM 810 N N . ALA A 1 108 ? -1.186 12.677 2.620 1.00 85.62 108 ALA A N 1
ATOM 811 C CA . ALA A 1 108 ? -1.340 13.080 1.225 1.00 85.62 108 ALA A CA 1
ATOM 812 C C . ALA A 1 108 ? -0.060 13.724 0.672 1.00 85.62 108 ALA A C 1
ATOM 814 O O . ALA A 1 108 ? 0.307 13.467 -0.469 1.00 85.62 108 ALA A O 1
ATOM 815 N N . MET A 1 109 ? 0.653 14.508 1.484 1.00 87.56 109 MET A N 1
ATOM 816 C CA . MET A 1 109 ? 1.952 15.071 1.106 1.00 87.56 109 MET A CA 1
ATOM 817 C C . MET A 1 109 ? 3.029 13.997 0.937 1.00 87.56 109 MET A C 1
ATOM 819 O O . MET A 1 109 ? 3.833 14.101 0.014 1.00 87.56 109 MET A O 1
ATOM 823 N N . ALA A 1 110 ? 3.048 12.971 1.794 1.00 85.56 110 ALA A N 1
ATOM 824 C CA . ALA A 1 110 ? 3.965 11.842 1.645 1.00 85.56 110 ALA A CA 1
ATOM 825 C C . ALA A 1 110 ? 3.697 11.086 0.339 1.00 85.56 110 ALA A C 1
ATOM 827 O O . ALA A 1 110 ? 4.637 10.818 -0.400 1.00 85.56 110 ALA A O 1
ATOM 828 N N . VAL A 1 111 ? 2.422 10.842 0.022 1.00 83.88 111 VAL A N 1
ATOM 829 C CA . VAL A 1 111 ? 2.006 10.243 -1.252 1.00 83.88 111 VAL A CA 1
ATOM 830 C C . VAL A 1 111 ? 2.439 11.145 -2.414 1.00 83.88 111 VAL A C 1
ATOM 832 O O . VAL A 1 111 ? 3.295 10.789 -3.202 1.00 83.88 111 VAL A O 1
ATOM 835 N N . VAL A 1 112 ? 2.036 12.414 -2.475 1.00 86.12 112 VAL A N 1
ATOM 836 C CA . VAL A 1 112 ? 2.488 13.311 -3.565 1.00 86.12 112 VAL A CA 1
ATOM 837 C C . VAL A 1 112 ? 4.024 13.393 -3.686 1.00 86.12 112 VAL A C 1
ATOM 839 O O . VAL A 1 112 ? 4.552 13.537 -4.791 1.00 86.12 112 VAL A O 1
ATOM 842 N N . GLY A 1 113 ? 4.755 13.234 -2.579 1.00 84.06 113 GLY A N 1
ATOM 843 C CA . GLY A 1 113 ? 6.212 13.132 -2.553 1.00 84.06 113 GLY A CA 1
ATOM 844 C C . GLY A 1 113 ? 6.787 12.080 -3.510 1.00 84.06 113 GLY A C 1
ATOM 845 O O . GLY A 1 113 ? 7.841 12.317 -4.104 1.00 84.06 113 GLY A O 1
ATOM 846 N N . GLU A 1 114 ? 6.096 10.963 -3.750 1.00 84.00 114 GLU A N 1
ATOM 847 C CA . GLU A 1 114 ? 6.566 9.917 -4.666 1.00 84.00 114 GLU A CA 1
ATOM 848 C C . GLU A 1 114 ? 6.749 10.418 -6.107 1.00 84.00 114 GLU A C 1
ATOM 850 O O . GLU A 1 114 ? 7.676 9.987 -6.793 1.00 84.00 114 GLU A O 1
ATOM 855 N N . LEU A 1 115 ? 5.925 11.370 -6.563 1.00 84.19 115 LEU A N 1
ATOM 856 C CA . LEU A 1 115 ? 5.985 11.935 -7.915 1.00 84.19 115 LEU A CA 1
ATOM 857 C C . LEU A 1 115 ? 7.270 12.733 -8.131 1.00 84.19 115 LEU A C 1
ATOM 859 O O . LEU A 1 115 ? 7.782 12.781 -9.249 1.00 84.19 115 LEU A O 1
ATOM 863 N N . ILE A 1 116 ? 7.799 13.327 -7.060 1.00 86.50 116 ILE A N 1
ATOM 864 C CA . ILE A 1 116 ? 9.047 14.090 -7.071 1.00 86.50 116 ILE A CA 1
ATOM 865 C C . ILE A 1 116 ? 10.236 13.131 -7.159 1.00 86.50 116 ILE A C 1
ATOM 867 O O . ILE A 1 116 ? 11.127 13.308 -7.991 1.00 86.50 116 ILE A O 1
ATOM 871 N N . TRP A 1 117 ? 10.241 12.086 -6.330 1.00 82.44 117 TRP A N 1
ATOM 872 C CA . TRP A 1 117 ? 11.342 11.121 -6.275 1.00 82.44 117 TRP A CA 1
ATOM 873 C C . TRP A 1 117 ? 11.378 10.181 -7.484 1.00 82.44 117 TRP A C 1
ATOM 875 O O . TRP A 1 117 ? 12.455 9.732 -7.881 1.00 82.44 117 TRP A O 1
ATOM 885 N N . ARG A 1 118 ? 10.226 9.919 -8.109 1.00 81.19 118 ARG A N 1
ATOM 886 C CA . ARG A 1 118 ? 10.071 9.020 -9.260 1.00 81.19 118 ARG A CA 1
ATOM 887 C C . ARG A 1 118 ? 11.049 9.301 -10.413 1.00 81.19 118 ARG A C 1
ATOM 889 O O . ARG A 1 118 ? 11.811 8.393 -10.750 1.00 81.19 118 ARG A O 1
ATOM 896 N N . PRO A 1 119 ? 11.058 10.486 -11.059 1.00 82.81 119 PRO A N 1
ATOM 897 C CA . PRO A 1 119 ? 11.948 10.742 -12.192 1.00 82.81 119 PRO A CA 1
ATOM 898 C C . PRO A 1 119 ? 13.419 10.802 -11.776 1.00 82.81 119 PRO A C 1
ATOM 900 O O . PRO A 1 119 ? 14.283 10.424 -12.562 1.00 82.81 119 PRO A O 1
ATOM 903 N N . ILE A 1 120 ? 13.705 11.228 -10.543 1.00 86.75 120 ILE A N 1
ATOM 904 C CA . ILE A 1 120 ? 15.069 11.349 -10.021 1.00 86.75 120 ILE A CA 1
ATOM 905 C C . ILE A 1 120 ? 15.690 9.960 -9.865 1.00 86.75 120 ILE A C 1
ATOM 907 O O . ILE A 1 120 ? 16.735 9.677 -10.447 1.00 86.75 120 ILE A O 1
ATOM 911 N N . VAL A 1 121 ? 15.028 9.071 -9.122 1.00 85.50 121 VAL A N 1
ATOM 912 C CA . VAL A 1 121 ? 15.560 7.735 -8.836 1.00 85.50 121 VAL A CA 1
ATOM 913 C C . VAL A 1 121 ? 15.426 6.824 -10.053 1.00 85.50 121 VAL A C 1
ATOM 915 O O . VAL A 1 121 ? 16.395 6.180 -10.448 1.00 85.50 121 VAL A O 1
ATOM 918 N N . GLY A 1 122 ? 14.257 6.808 -10.701 1.00 81.06 122 GLY A N 1
ATOM 919 C CA . GLY A 1 122 ? 14.030 5.989 -11.891 1.00 81.06 122 GLY A CA 1
ATOM 920 C C . GLY A 1 122 ? 14.917 6.402 -13.067 1.00 81.06 122 GLY A C 1
ATOM 921 O O . GLY A 1 122 ? 15.479 5.544 -13.744 1.00 81.06 122 GLY A O 1
ATOM 922 N N . GLY A 1 123 ? 15.108 7.707 -13.277 1.00 81.31 123 GLY A N 1
ATOM 923 C CA . GLY A 1 123 ? 16.007 8.232 -14.302 1.00 81.31 123 GLY A CA 1
ATOM 924 C C . GLY A 1 123 ? 17.472 7.897 -14.025 1.00 81.31 123 GLY A C 1
ATOM 925 O O . GLY A 1 123 ? 18.150 7.387 -14.915 1.00 81.31 123 GLY A O 1
ATOM 926 N N . ALA A 1 124 ? 17.948 8.107 -12.793 1.00 85.94 124 ALA A N 1
ATOM 927 C CA . ALA A 1 124 ? 19.332 7.815 -12.420 1.00 85.94 124 ALA A CA 1
ATOM 928 C C . ALA A 1 124 ? 19.674 6.320 -12.546 1.00 85.94 124 ALA A C 1
ATOM 930 O O . ALA A 1 124 ? 20.705 5.966 -13.120 1.00 85.94 124 ALA A O 1
ATOM 931 N N . ILE A 1 125 ? 18.794 5.430 -12.068 1.00 85.88 125 ILE A N 1
ATOM 932 C CA . ILE A 1 125 ? 19.005 3.976 -12.150 1.00 85.88 125 ILE A CA 1
ATOM 933 C C . ILE A 1 125 ? 19.042 3.530 -13.610 1.00 85.88 125 ILE A C 1
ATOM 935 O O . ILE A 1 125 ? 19.966 2.820 -14.009 1.00 85.88 125 ILE A O 1
ATOM 939 N N . VAL A 1 126 ? 18.084 3.969 -14.430 1.00 81.69 126 VAL A N 1
ATOM 940 C CA . VAL A 1 126 ? 18.045 3.581 -15.844 1.00 81.69 126 VAL A CA 1
ATOM 941 C C . VAL A 1 126 ? 19.228 4.171 -16.610 1.00 81.69 126 VAL A C 1
ATOM 943 O O . VAL A 1 126 ? 19.761 3.505 -17.483 1.00 81.69 126 VAL A O 1
ATOM 946 N N . GLN A 1 127 ? 19.712 5.372 -16.303 1.00 82.62 127 GLN A N 1
ATOM 947 C CA . GLN A 1 127 ? 20.863 5.934 -17.020 1.00 82.62 127 GLN A CA 1
ATOM 948 C C . GLN A 1 127 ? 22.174 5.203 -16.708 1.00 82.62 127 GLN A C 1
ATOM 950 O O . GLN A 1 127 ? 22.939 4.924 -17.631 1.00 82.62 127 GLN A O 1
ATOM 955 N N . HIS A 1 128 ? 22.413 4.855 -15.443 1.00 82.44 128 HIS A N 1
ATOM 956 C CA . HIS A 1 128 ? 23.699 4.309 -14.998 1.00 82.44 128 HIS A CA 1
ATOM 957 C C . HIS A 1 128 ? 23.735 2.779 -14.860 1.00 82.44 128 HIS A C 1
ATOM 959 O O . HIS A 1 128 ? 24.820 2.206 -14.789 1.00 82.44 128 HIS A O 1
ATOM 965 N N . THR A 1 129 ? 22.583 2.104 -14.813 1.00 85.50 129 THR A N 1
ATOM 966 C CA . THR A 1 129 ? 22.482 0.656 -14.546 1.00 85.50 129 THR A 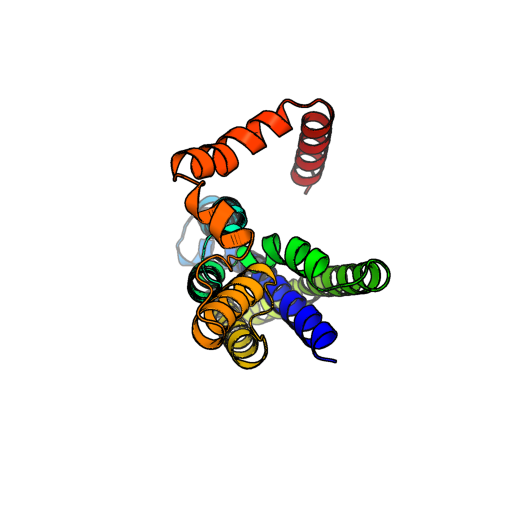CA 1
ATOM 967 C C . THR A 1 129 ? 21.386 -0.021 -15.393 1.00 85.50 129 THR A C 1
ATOM 969 O O . THR A 1 129 ? 20.961 0.504 -16.421 1.00 85.50 129 THR A O 1
ATOM 972 N N . THR A 1 130 ? 20.947 -1.224 -15.007 1.00 85.44 130 THR A N 1
ATOM 973 C CA . THR A 1 130 ? 19.914 -2.030 -15.690 1.00 85.44 130 THR A CA 1
ATOM 974 C C . THR A 1 130 ? 18.536 -1.804 -15.069 1.00 85.44 130 THR A C 1
ATOM 976 O O . THR A 1 130 ? 18.439 -1.520 -13.879 1.00 85.44 130 THR A O 1
ATOM 979 N N . TRP A 1 131 ? 17.456 -2.024 -15.829 1.00 82.69 131 TRP A N 1
ATOM 980 C CA . TRP A 1 131 ? 16.082 -1.949 -15.308 1.00 82.69 131 TRP A CA 1
ATOM 981 C C . TRP A 1 131 ? 15.864 -2.862 -14.089 1.00 82.69 131 TRP A C 1
ATOM 983 O O . TRP A 1 131 ? 15.149 -2.495 -13.182 1.00 82.69 131 TRP A O 1
ATOM 993 N N . ARG A 1 132 ? 16.554 -4.002 -13.976 1.00 86.50 132 ARG A N 1
ATOM 994 C CA . ARG A 1 132 ? 16.460 -4.886 -12.795 1.00 86.50 132 ARG A CA 1
ATOM 995 C C . ARG A 1 132 ? 16.803 -4.204 -11.468 1.00 86.50 132 ARG A C 1
ATOM 997 O O . ARG A 1 132 ? 16.272 -4.579 -10.427 1.00 86.50 132 ARG A O 1
ATOM 1004 N N . TRP A 1 133 ? 17.688 -3.208 -11.496 1.00 86.19 133 TRP A N 1
ATOM 1005 C CA . TRP A 1 133 ? 18.059 -2.467 -10.296 1.00 86.19 133 TRP A CA 1
ATOM 1006 C C . TRP A 1 133 ? 16.921 -1.592 -9.774 1.00 86.19 133 TRP A C 1
ATOM 1008 O O . TRP A 1 133 ? 16.910 -1.307 -8.580 1.00 86.19 133 TRP A O 1
ATOM 1018 N N . THR A 1 134 ? 15.936 -1.230 -10.610 1.00 83.75 134 THR A N 1
ATOM 1019 C CA . THR A 1 134 ? 14.736 -0.532 -10.126 1.00 83.75 134 THR A CA 1
ATOM 1020 C C . THR A 1 134 ? 13.986 -1.402 -9.131 1.00 83.75 134 THR A C 1
ATOM 1022 O O . THR A 1 134 ? 13.672 -0.930 -8.044 1.00 83.75 134 THR A O 1
ATOM 1025 N N . GLU A 1 135 ? 13.814 -2.685 -9.454 1.00 83.75 135 GLU A N 1
ATOM 1026 C CA . GLU A 1 135 ? 13.111 -3.658 -8.613 1.00 83.75 135 GLU A CA 1
ATOM 1027 C C . GLU A 1 135 ? 13.898 -4.038 -7.357 1.00 83.75 135 GLU A C 1
ATOM 1029 O O . GLU A 1 135 ? 13.332 -4.174 -6.275 1.00 83.75 135 GLU A O 1
ATOM 1034 N N . CYS A 1 136 ? 15.224 -4.173 -7.457 1.00 87.56 136 CYS A N 1
ATOM 1035 C CA . CYS A 1 136 ? 16.044 -4.430 -6.271 1.00 87.56 136 CYS A CA 1
ATOM 1036 C C . CYS A 1 136 ? 15.996 -3.263 -5.277 1.00 87.56 136 CYS A C 1
ATOM 1038 O O . CYS A 1 136 ? 15.914 -3.485 -4.068 1.00 87.56 136 CYS A O 1
ATOM 1040 N N . VAL A 1 137 ? 16.048 -2.020 -5.765 1.00 87.00 137 VAL A N 1
ATOM 1041 C CA . VAL A 1 137 ? 16.021 -0.828 -4.906 1.00 87.00 137 VAL A CA 1
ATOM 1042 C C . VAL A 1 137 ? 14.657 -0.676 -4.238 1.00 87.00 137 VAL A C 1
ATOM 1044 O O . VAL A 1 137 ? 14.598 -0.479 -3.024 1.00 87.00 137 VAL A O 1
ATOM 1047 N N . THR A 1 138 ? 13.564 -0.820 -4.993 1.00 86.00 138 THR A N 1
ATOM 1048 C CA . THR A 1 138 ? 12.202 -0.754 -4.442 1.00 86.00 138 THR A CA 1
ATOM 1049 C C . THR A 1 138 ? 11.941 -1.901 -3.464 1.00 86.00 138 THR A C 1
ATOM 1051 O O . THR A 1 138 ? 11.420 -1.660 -2.377 1.00 86.00 138 THR A O 1
ATOM 1054 N N . GLY A 1 139 ? 12.382 -3.123 -3.781 1.00 85.12 139 GLY A N 1
ATOM 1055 C CA . GLY A 1 139 ? 12.272 -4.284 -2.897 1.00 85.12 139 GLY A CA 1
ATOM 1056 C C . GLY A 1 139 ? 13.055 -4.125 -1.592 1.00 85.12 139 GLY A C 1
ATOM 1057 O O . GLY A 1 139 ? 12.544 -4.445 -0.520 1.00 85.12 139 GLY A O 1
ATOM 1058 N N . THR A 1 140 ? 14.267 -3.567 -1.650 1.00 87.62 140 THR A N 1
ATOM 1059 C CA . THR A 1 140 ? 15.078 -3.308 -0.447 1.00 87.62 140 THR A CA 1
ATOM 1060 C C . THR A 1 140 ? 14.459 -2.208 0.414 1.00 87.62 140 THR A C 1
ATOM 1062 O O . THR A 1 140 ? 14.398 -2.343 1.635 1.00 87.62 140 THR A O 1
ATOM 1065 N N . LEU A 1 141 ? 13.949 -1.140 -0.210 1.00 87.75 141 LEU A N 1
ATOM 1066 C CA . LEU A 1 141 ? 13.227 -0.071 0.483 1.00 87.75 141 LEU A CA 1
ATOM 1067 C C . LEU A 1 141 ? 11.972 -0.609 1.186 1.00 87.75 141 LEU A C 1
ATOM 1069 O O . LEU A 1 141 ? 11.739 -0.286 2.347 1.00 87.75 141 LEU A O 1
ATOM 1073 N N . MET A 1 142 ? 11.200 -1.462 0.509 1.00 86.00 142 MET A N 1
ATOM 1074 C CA . MET A 1 142 ? 10.027 -2.134 1.074 1.00 86.00 142 MET A CA 1
ATOM 1075 C C . MET A 1 142 ? 10.372 -3.007 2.272 1.00 86.00 142 MET A C 1
ATOM 1077 O O . MET A 1 142 ? 9.712 -2.928 3.304 1.00 86.00 142 MET A O 1
ATOM 1081 N N . LEU A 1 143 ? 11.426 -3.815 2.156 1.00 86.12 143 LEU A N 1
ATOM 1082 C CA . LEU A 1 143 ? 11.915 -4.638 3.258 1.00 86.12 143 LEU A CA 1
ATOM 1083 C C . LEU A 1 143 ? 12.338 -3.780 4.451 1.00 86.12 143 LEU A C 1
ATOM 1085 O O . LEU A 1 143 ? 11.981 -4.101 5.580 1.00 86.12 143 LEU A O 1
ATOM 1089 N N . LEU A 1 144 ? 13.040 -2.670 4.212 1.00 88.69 144 LEU A N 1
ATOM 1090 C CA . LEU A 1 144 ? 13.424 -1.738 5.271 1.00 88.69 144 LEU A CA 1
ATOM 1091 C C . LEU A 1 144 ? 12.201 -1.129 5.962 1.00 88.69 144 LEU A C 1
ATOM 1093 O O . LEU A 1 144 ? 12.123 -1.173 7.188 1.00 88.69 144 LEU A O 1
ATOM 1097 N N . LEU A 1 145 ? 11.229 -0.622 5.204 1.00 85.38 145 LEU A N 1
ATOM 1098 C CA . LEU A 1 145 ? 10.002 -0.052 5.766 1.00 85.38 145 LEU A CA 1
ATOM 1099 C C . LEU A 1 145 ? 9.203 -1.100 6.548 1.00 85.38 145 LEU A C 1
ATOM 1101 O O . LEU A 1 145 ? 8.819 -0.838 7.680 1.00 85.38 145 LEU A O 1
ATOM 1105 N N . LEU A 1 146 ? 9.080 -2.324 6.031 1.00 83.06 146 LEU A N 1
ATOM 1106 C CA . LEU A 1 146 ? 8.454 -3.436 6.746 1.00 83.06 146 LEU A CA 1
ATOM 1107 C C . LEU A 1 146 ? 9.185 -3.760 8.061 1.00 83.06 146 LEU A C 1
ATOM 1109 O O . LEU A 1 146 ? 8.549 -3.981 9.092 1.00 83.06 146 LEU A O 1
ATOM 1113 N N . THR A 1 147 ? 10.522 -3.779 8.061 1.00 83.56 147 THR A N 1
ATOM 1114 C CA . THR A 1 147 ? 11.289 -4.010 9.297 1.00 83.56 147 THR A CA 1
ATOM 1115 C C . THR A 1 147 ? 11.114 -2.874 10.302 1.00 83.56 147 THR A C 1
ATOM 1117 O O . THR A 1 147 ? 10.950 -3.136 11.490 1.00 83.56 147 THR A O 1
ATOM 1120 N N . LEU A 1 148 ? 11.072 -1.621 9.846 1.00 85.12 148 LEU A N 1
ATOM 1121 C CA . LEU A 1 148 ? 10.785 -0.476 10.708 1.00 85.12 148 LEU A CA 1
ATOM 1122 C C . LEU A 1 148 ? 9.367 -0.560 11.279 1.00 85.12 148 LEU A C 1
ATOM 1124 O O . LEU A 1 148 ? 9.196 -0.412 12.487 1.00 85.12 148 LEU A O 1
ATOM 1128 N N . ASP A 1 149 ? 8.375 -0.881 10.455 1.00 80.12 149 ASP A N 1
ATOM 1129 C CA . ASP A 1 149 ? 6.988 -1.039 10.886 1.00 80.12 149 ASP A CA 1
ATOM 1130 C C . ASP A 1 149 ? 6.871 -2.155 11.932 1.00 80.12 149 ASP A C 1
ATOM 1132 O O . ASP A 1 149 ? 6.288 -1.963 12.990 1.00 80.12 149 ASP A O 1
ATOM 1136 N N . THR A 1 150 ? 7.513 -3.304 11.726 1.00 75.94 150 THR A N 1
ATOM 1137 C CA . THR A 1 150 ? 7.467 -4.402 12.713 1.00 75.94 150 THR A CA 1
ATOM 1138 C C . THR A 1 150 ? 8.167 -4.099 14.043 1.00 75.94 150 THR A C 1
ATOM 1140 O O . THR A 1 150 ? 7.804 -4.698 15.055 1.00 75.94 150 THR A O 1
ATOM 1143 N N . ILE A 1 151 ? 9.153 -3.195 14.068 1.00 81.81 151 ILE A N 1
ATOM 1144 C CA . ILE A 1 151 ? 9.886 -2.814 15.288 1.00 81.81 151 ILE A CA 1
ATOM 1145 C C . ILE A 1 151 ? 9.195 -1.660 16.026 1.00 81.81 151 ILE A C 1
ATOM 1147 O O . ILE A 1 151 ? 9.131 -1.666 17.255 1.00 81.81 151 ILE A O 1
ATOM 1151 N N . PHE A 1 152 ? 8.720 -0.650 15.295 1.00 80.12 152 PHE A N 1
ATOM 1152 C CA . PHE A 1 152 ? 8.216 0.600 15.871 1.00 80.12 152 PHE A CA 1
ATOM 1153 C C . PHE A 1 152 ? 6.692 0.658 15.985 1.00 80.12 152 PHE A C 1
ATOM 1155 O O . PHE A 1 152 ? 6.172 1.464 16.764 1.00 80.12 152 PHE A O 1
ATOM 1162 N N . LEU A 1 153 ? 5.971 -0.155 15.212 1.00 72.62 153 LEU A N 1
ATOM 1163 C CA . LEU A 1 153 ? 4.517 -0.130 15.149 1.00 72.62 153 LEU A CA 1
ATOM 1164 C C . LEU A 1 153 ? 3.948 -1.176 16.111 1.00 72.62 153 LEU A C 1
ATOM 1166 O O . LEU A 1 153 ? 3.851 -2.366 15.821 1.00 72.62 153 LEU A O 1
ATOM 1170 N N . ASP A 1 154 ? 3.576 -0.698 17.296 1.00 66.50 154 ASP A N 1
ATOM 1171 C CA . ASP A 1 154 ? 2.818 -1.491 18.258 1.00 66.50 154 ASP A CA 1
ATOM 1172 C C . ASP A 1 154 ? 1.411 -1.780 17.701 1.00 66.50 154 ASP A C 1
ATOM 1174 O O . ASP A 1 154 ? 0.803 -0.930 17.041 1.00 66.50 154 ASP A O 1
ATOM 1178 N N . GLU A 1 155 ? 0.871 -2.962 18.016 1.00 66.31 155 GLU A N 1
ATOM 1179 C CA . GLU A 1 155 ? -0.509 -3.347 17.693 1.00 66.31 155 GLU A CA 1
ATOM 1180 C C . GLU A 1 155 ? -1.482 -2.248 18.144 1.00 66.31 155 GLU A C 1
ATOM 1182 O O . GLU A 1 155 ? -1.722 -2.059 19.339 1.00 66.31 155 GLU A O 1
ATOM 1187 N N . SER A 1 156 ? -2.012 -1.504 17.173 1.00 63.56 156 SER A N 1
ATOM 1188 C CA . SER A 1 156 ? -2.816 -0.301 17.414 1.00 63.56 156 SER A CA 1
ATOM 1189 C C . SER A 1 156 ? -4.311 -0.535 17.205 1.00 63.56 156 SER A C 1
ATOM 1191 O O . SER A 1 156 ? -5.095 0.376 17.449 1.00 63.56 156 SER A O 1
ATOM 1193 N N . TYR A 1 157 ? -4.713 -1.736 16.773 1.00 64.19 157 TYR A N 1
ATOM 1194 C CA . TYR A 1 157 ? -6.099 -2.054 16.441 1.00 64.19 157 TYR A CA 1
ATOM 1195 C C . TYR A 1 157 ? -6.956 -2.204 17.717 1.00 64.19 157 TYR A C 1
ATOM 1197 O O . TYR A 1 157 ? -6.775 -3.174 18.469 1.00 64.19 157 TYR A O 1
ATOM 1205 N N . PRO A 1 158 ? -7.890 -1.266 18.000 1.00 62.38 158 PRO A N 1
ATOM 1206 C CA . PRO A 1 158 ? -8.654 -1.263 19.250 1.00 62.38 158 PRO A CA 1
ATOM 1207 C C . PRO A 1 158 ? -9.441 -2.556 19.516 1.00 62.38 158 PRO A C 1
ATOM 1209 O O . PRO A 1 158 ? -9.428 -3.018 20.661 1.00 62.38 158 PRO A O 1
ATOM 1212 N N . PRO A 1 159 ? -10.075 -3.198 18.512 1.00 62.50 159 PRO A N 1
ATOM 1213 C CA . PRO A 1 159 ? -10.812 -4.436 18.732 1.00 62.50 159 PRO A CA 1
ATOM 1214 C C . PRO A 1 159 ? -9.934 -5.574 19.259 1.00 62.50 159 PRO A C 1
ATOM 1216 O O . PRO A 1 159 ? -10.284 -6.189 20.262 1.00 62.50 159 PRO A O 1
ATOM 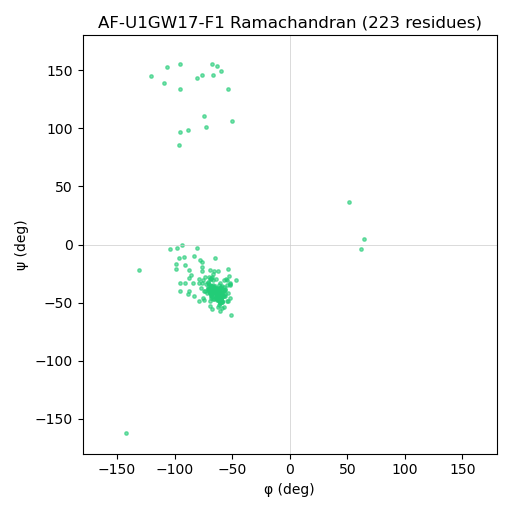1219 N N . VAL A 1 160 ? -8.749 -5.795 18.682 1.00 68.25 160 VAL A N 1
ATOM 1220 C CA . VAL A 1 160 ? -7.807 -6.836 19.143 1.00 68.25 160 VAL A CA 1
ATOM 1221 C C . VAL A 1 160 ? -7.271 -6.531 20.544 1.00 68.25 160 VAL A C 1
ATOM 1223 O O . VAL A 1 160 ? -7.126 -7.436 21.371 1.00 68.25 160 VAL A O 1
ATOM 1226 N N . LEU A 1 161 ? -7.023 -5.258 20.866 1.00 75.31 161 LEU A N 1
ATOM 1227 C CA . LEU A 1 161 ? -6.627 -4.857 22.219 1.00 75.31 161 LEU A CA 1
ATOM 1228 C C . LEU A 1 161 ? -7.734 -5.143 23.246 1.00 75.31 161 LEU A C 1
ATOM 1230 O O . LEU A 1 161 ? -7.442 -5.603 24.353 1.00 75.31 161 LEU A O 1
ATOM 1234 N N . LEU A 1 162 ? -8.998 -4.923 22.876 1.00 76.50 162 LEU A N 1
ATOM 1235 C CA . LEU A 1 162 ? -10.154 -5.231 23.717 1.00 76.50 162 LEU A CA 1
ATOM 1236 C C . LEU A 1 162 ? -10.364 -6.737 23.883 1.00 76.50 162 LEU A C 1
ATOM 1238 O O . LEU A 1 162 ? -10.634 -7.159 25.003 1.00 76.50 162 LEU A O 1
ATOM 1242 N N . VAL A 1 163 ? -10.160 -7.551 22.840 1.00 75.00 163 VAL A N 1
ATOM 1243 C CA . VAL A 1 163 ? -10.165 -9.025 22.943 1.00 75.00 163 VAL A CA 1
ATOM 1244 C C . VAL A 1 163 ? -9.096 -9.501 23.929 1.00 75.00 163 VAL A C 1
ATOM 1246 O O . VAL A 1 163 ? -9.384 -10.256 24.859 1.00 75.00 163 VAL A O 1
ATOM 1249 N N . ARG A 1 164 ? -7.856 -9.010 23.795 1.00 76.94 164 ARG A N 1
ATOM 1250 C CA . ARG A 1 164 ? -6.754 -9.365 24.710 1.00 76.94 164 ARG A CA 1
ATOM 1251 C C . ARG A 1 164 ? -7.051 -8.946 26.149 1.00 76.94 164 ARG A C 1
ATOM 1253 O O . ARG A 1 164 ? -6.783 -9.707 27.080 1.00 76.94 164 ARG A O 1
ATOM 1260 N N . LYS A 1 165 ? -7.627 -7.755 26.342 1.00 81.75 165 LYS A N 1
ATOM 1261 C CA . LYS A 1 165 ? -8.020 -7.254 27.665 1.00 81.75 165 LYS A CA 1
ATOM 1262 C C . LYS A 1 165 ? -9.181 -8.055 28.261 1.00 81.75 165 LYS A C 1
ATOM 1264 O O . LYS A 1 165 ? -9.106 -8.406 29.433 1.00 81.75 165 LYS A O 1
ATOM 1269 N N . ALA A 1 166 ? -10.208 -8.372 27.473 1.00 79.50 166 ALA A N 1
ATOM 1270 C CA . ALA A 1 166 ? -11.336 -9.203 27.890 1.00 79.50 166 ALA A CA 1
ATOM 1271 C C . ALA A 1 166 ? -10.861 -10.606 28.287 1.00 79.50 166 ALA A C 1
ATOM 1273 O O . ALA A 1 166 ? -11.222 -11.090 29.353 1.00 79.50 166 ALA A O 1
ATOM 1274 N N . SER A 1 167 ? -9.957 -11.207 27.507 1.00 78.56 167 SER A N 1
ATOM 1275 C CA . SER A 1 167 ? -9.332 -12.491 27.836 1.00 78.56 167 SER A CA 1
ATOM 1276 C C . SER A 1 167 ? -8.574 -12.451 29.167 1.00 78.56 167 SER A C 1
ATOM 1278 O O . SER A 1 167 ? -8.817 -13.283 30.040 1.00 78.56 167 SER A O 1
ATOM 1280 N N . ARG A 1 168 ? -7.729 -11.433 29.391 1.00 83.81 168 ARG A N 1
ATOM 1281 C CA . ARG A 1 168 ? -7.041 -11.256 30.681 1.00 83.81 168 ARG A CA 1
ATOM 1282 C C . ARG A 1 168 ? -8.037 -11.099 31.838 1.00 83.81 168 ARG A C 1
ATOM 1284 O O . ARG A 1 168 ? -7.892 -11.769 32.855 1.00 83.81 168 ARG A O 1
ATOM 1291 N N . LEU A 1 169 ? -9.069 -10.274 31.662 1.00 82.44 169 LEU A N 1
ATOM 1292 C CA . LEU A 1 169 ? -10.098 -10.054 32.678 1.00 82.44 169 LEU A CA 1
ATOM 1293 C C . LEU A 1 169 ? -10.920 -11.319 32.969 1.00 82.44 169 LEU A C 1
ATOM 1295 O O . LEU A 1 169 ? -11.250 -11.543 34.131 1.00 82.44 169 LEU A O 1
ATOM 1299 N N . ARG A 1 170 ? -11.204 -12.174 31.973 1.00 84.31 170 ARG A N 1
ATOM 1300 C CA . ARG A 1 170 ? -11.843 -13.491 32.179 1.00 84.31 170 ARG A CA 1
ATOM 1301 C C . ARG A 1 170 ? -11.016 -14.365 33.121 1.00 84.31 170 ARG A C 1
ATOM 1303 O O . ARG A 1 170 ? -11.572 -14.967 34.035 1.00 84.31 170 ARG A O 1
ATOM 1310 N N . HIS A 1 171 ? -9.697 -14.398 32.924 1.00 81.19 171 HIS A N 1
ATOM 1311 C CA . HIS A 1 171 ? -8.788 -15.177 33.766 1.00 81.19 171 HIS A CA 1
ATOM 1312 C C . HIS A 1 171 ? -8.632 -14.599 35.179 1.00 81.19 171 HIS A C 1
ATOM 1314 O O . HIS A 1 171 ? -8.575 -15.364 36.135 1.00 81.19 171 HIS A O 1
ATOM 1320 N N . GLU A 1 172 ? -8.585 -13.272 35.326 1.00 87.38 172 GLU A N 1
ATOM 1321 C CA . GLU A 1 172 ? -8.403 -12.612 36.629 1.00 87.38 172 GLU A CA 1
ATOM 1322 C C . GLU A 1 172 ? -9.680 -12.601 37.486 1.00 87.38 172 GLU A C 1
ATOM 1324 O O . GLU A 1 172 ? -9.608 -12.762 38.701 1.00 87.38 172 GLU A O 1
ATOM 1329 N N . THR A 1 173 ? -10.853 -12.416 36.874 1.00 81.12 173 THR A N 1
ATOM 1330 C CA . THR A 1 173 ? -12.135 -12.299 37.599 1.00 81.12 173 THR A CA 1
ATOM 1331 C C . THR A 1 173 ? -12.919 -13.607 37.683 1.00 81.12 173 THR A C 1
ATOM 1333 O O . THR A 1 173 ? -13.920 -13.671 38.394 1.00 81.12 173 THR A O 1
ATOM 1336 N N . GLY A 1 174 ? -12.518 -14.639 36.931 1.00 76.69 174 GLY A N 1
ATOM 1337 C CA . GLY A 1 174 ? -13.269 -15.892 36.794 1.00 76.69 174 GLY A CA 1
ATOM 1338 C C . GLY A 1 174 ? -14.632 -15.732 36.106 1.00 76.69 174 GLY A C 1
ATOM 1339 O O . GLY A 1 174 ? -15.395 -16.692 36.018 1.00 76.69 174 GLY A O 1
ATOM 1340 N N . ASN A 1 175 ? -14.962 -14.531 35.619 1.00 78.75 175 ASN A N 1
ATOM 1341 C CA . ASN A 1 175 ? -16.232 -14.246 34.973 1.00 78.75 175 ASN A CA 1
ATOM 1342 C C . ASN A 1 175 ? -16.148 -14.548 33.473 1.00 78.75 175 ASN A C 1
ATOM 1344 O O . ASN A 1 175 ? -15.701 -13.720 32.677 1.00 78.75 175 ASN A O 1
ATOM 1348 N N . CYS A 1 176 ? -16.635 -15.727 33.086 1.00 71.00 176 CYS A N 1
ATOM 1349 C CA . CYS A 1 176 ? -16.686 -16.162 31.692 1.00 71.00 176 CYS A CA 1
ATOM 1350 C C . CYS A 1 176 ? -17.613 -15.317 30.805 1.00 71.00 176 CYS A C 1
ATOM 1352 O O . CYS A 1 176 ? -17.544 -15.469 29.595 1.00 71.00 176 CYS A O 1
ATOM 1354 N N . ALA A 1 177 ? -18.465 -14.441 31.352 1.00 71.12 177 ALA A N 1
ATOM 1355 C 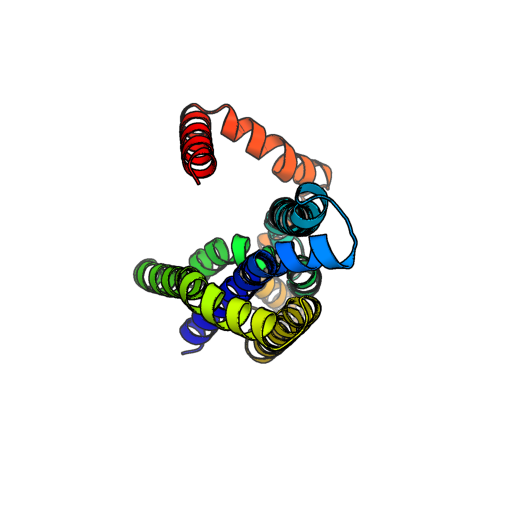CA . ALA A 1 177 ? -19.376 -13.614 30.556 1.00 71.12 177 ALA A CA 1
ATOM 1356 C C . ALA A 1 177 ? -18.691 -12.406 29.892 1.00 71.12 177 ALA A C 1
ATOM 1358 O O . ALA A 1 177 ? -19.274 -11.790 29.002 1.00 71.12 177 ALA A O 1
ATOM 1359 N N . LEU A 1 178 ? -17.461 -12.065 30.291 1.00 69.25 178 LEU A N 1
ATOM 1360 C CA . LEU A 1 178 ? -16.716 -10.945 29.718 1.00 69.25 178 LEU A CA 1
ATOM 1361 C C . LEU A 1 178 ? -16.234 -11.283 28.302 1.00 69.25 178 LEU A C 1
ATOM 1363 O O . LEU A 1 178 ? -15.229 -11.968 28.125 1.00 69.25 178 LEU A O 1
ATOM 1367 N N . HIS A 1 179 ? -16.941 -10.765 27.303 1.00 69.88 179 HIS A N 1
ATOM 1368 C CA . HIS A 1 179 ? -16.579 -10.871 25.894 1.00 69.88 179 HIS A CA 1
ATOM 1369 C C . HIS A 1 179 ? -16.394 -9.478 25.305 1.00 69.88 179 HIS A C 1
ATOM 1371 O O . HIS A 1 179 ? -17.067 -8.521 25.692 1.00 69.88 179 HIS A O 1
ATOM 1377 N N . ALA A 1 180 ? -15.445 -9.349 24.383 1.00 69.75 180 ALA A N 1
ATOM 1378 C CA . ALA A 1 180 ? -15.327 -8.130 23.599 1.00 69.75 180 ALA A CA 1
ATOM 1379 C C . ALA A 1 180 ? -16.363 -8.164 22.467 1.00 69.75 180 ALA A C 1
ATOM 1381 O O . ALA A 1 180 ? -16.569 -9.204 21.850 1.00 69.75 180 ALA A O 1
ATOM 1382 N N . GLN A 1 181 ? -16.945 -7.013 22.125 1.00 64.75 181 GLN A N 1
ATOM 1383 C CA . GLN A 1 181 ? -17.921 -6.879 21.031 1.00 64.75 181 GLN A CA 1
ATOM 1384 C C . GLN A 1 181 ? -17.411 -7.448 19.687 1.00 64.75 181 GLN A C 1
ATOM 1386 O O . GLN A 1 181 ? -18.183 -7.900 18.845 1.00 64.75 181 GLN A O 1
ATOM 1391 N N . HIS A 1 182 ? -16.091 -7.464 19.491 1.00 62.25 182 HIS A N 1
ATOM 1392 C CA . HIS A 1 182 ? -15.443 -8.059 18.324 1.00 62.25 182 HIS A CA 1
ATOM 1393 C C . HIS A 1 182 ? -15.500 -9.600 18.306 1.00 62.25 182 HIS A C 1
ATOM 1395 O O . HIS A 1 182 ? -15.628 -10.184 17.234 1.00 62.25 182 HIS A O 1
ATOM 1401 N N . GLU A 1 183 ? -15.470 -10.264 19.471 1.00 62.00 183 GLU A N 1
ATOM 1402 C CA . GLU A 1 183 ? -15.625 -11.726 19.575 1.00 62.00 183 GLU A CA 1
ATOM 1403 C C . GLU A 1 183 ? -17.045 -12.161 19.181 1.00 62.00 183 GLU A C 1
ATOM 1405 O O . GLU A 1 183 ? -17.218 -13.185 18.525 1.00 62.00 183 GLU A O 1
ATOM 1410 N N . GLU A 1 184 ? -18.058 -11.357 19.512 1.00 63.16 184 GLU A N 1
ATOM 1411 C CA . GLU A 1 184 ? -19.456 -11.624 19.145 1.00 63.16 184 GLU A CA 1
ATOM 1412 C C . GLU A 1 184 ? -19.683 -11.494 17.630 1.00 63.16 184 GLU A C 1
ATOM 1414 O O . GLU A 1 184 ? -20.385 -12.304 17.020 1.00 63.16 184 GLU A O 1
ATOM 1419 N N . TRP A 1 185 ? -19.040 -10.507 16.996 1.00 58.25 185 TRP A N 1
ATOM 1420 C CA . TRP A 1 185 ? -19.125 -10.314 15.548 1.00 58.25 185 TRP A CA 1
ATOM 1421 C C . TRP A 1 185 ? -18.354 -11.398 14.777 1.00 58.25 185 TRP A C 1
ATOM 1423 O O . TRP A 1 185 ? -18.870 -11.941 13.794 1.00 58.25 185 TRP A O 1
ATOM 1433 N N . ALA A 1 186 ? -17.158 -11.778 15.239 1.00 54.19 186 ALA A N 1
ATOM 1434 C CA . ALA A 1 186 ? -16.375 -12.869 14.656 1.00 54.19 186 ALA A CA 1
ATOM 1435 C C . ALA A 1 186 ? -17.095 -14.228 14.778 1.00 54.19 186 ALA A C 1
ATOM 1437 O O . ALA A 1 186 ? -17.111 -15.008 13.828 1.00 54.19 186 ALA A O 1
ATOM 1438 N N . ALA A 1 187 ? -17.778 -14.489 15.898 1.00 50.94 187 ALA A N 1
ATOM 1439 C CA . ALA A 1 187 ? -18.549 -15.717 16.098 1.00 50.94 187 ALA A CA 1
ATOM 1440 C C . ALA A 1 187 ? -19.785 -15.831 15.177 1.00 50.94 187 ALA A C 1
ATOM 1442 O O . ALA A 1 187 ? -20.194 -16.939 14.829 1.00 50.94 187 ALA A O 1
ATOM 1443 N N . GLY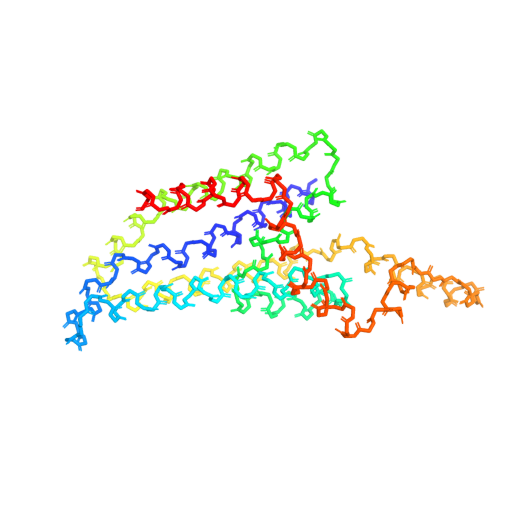 A 1 188 ? -20.377 -14.706 14.755 1.00 50.12 188 GLY A N 1
ATOM 1444 C CA . GLY A 1 188 ? -21.553 -14.675 13.872 1.00 50.12 188 GLY A CA 1
ATOM 1445 C C . GLY A 1 188 ? -21.251 -14.598 12.367 1.00 50.12 188 GLY A C 1
ATOM 1446 O O . GLY A 1 188 ? -22.155 -14.758 11.541 1.00 50.12 188 GLY A O 1
ATOM 1447 N N . SER A 1 189 ? -20.003 -14.344 11.971 1.00 56.19 189 SER A N 1
ATOM 1448 C CA . SER A 1 189 ? -19.625 -14.068 10.579 1.00 56.19 189 SER A CA 1
ATOM 1449 C C . SER A 1 189 ? -19.111 -15.321 9.863 1.00 56.19 189 SER A C 1
ATOM 1451 O O . SER A 1 189 ? -17.923 -15.594 9.746 1.00 56.19 189 SER A O 1
ATOM 1453 N N . SER A 1 190 ? -20.047 -16.099 9.318 1.00 63.59 190 SER A N 1
ATOM 1454 C CA . SER A 1 190 ? -19.738 -17.189 8.382 1.00 63.59 190 SER A CA 1
ATOM 1455 C C . SER A 1 190 ? -19.026 -16.660 7.122 1.00 63.59 190 SER A C 1
ATOM 1457 O O . SER A 1 190 ? -19.337 -15.566 6.649 1.00 63.59 190 SER A O 1
ATOM 1459 N N . ILE A 1 191 ? -18.151 -17.463 6.498 1.00 66.19 191 ILE A N 1
ATOM 1460 C CA . ILE A 1 191 ? -17.477 -17.179 5.205 1.00 66.19 191 ILE A CA 1
ATOM 1461 C C . ILE A 1 191 ? -18.468 -16.675 4.134 1.00 66.19 191 ILE A C 1
ATOM 1463 O O . ILE A 1 191 ? -18.126 -15.842 3.295 1.00 66.19 191 ILE A O 1
ATOM 1467 N N . LYS A 1 192 ? -19.733 -17.112 4.195 1.00 67.12 192 LYS A N 1
ATOM 1468 C CA . LYS A 1 192 ? -20.819 -16.635 3.324 1.00 67.12 192 LYS A CA 1
ATOM 1469 C C . LYS A 1 192 ? -21.161 -15.152 3.536 1.00 67.12 192 LYS A C 1
ATOM 1471 O O . LYS A 1 192 ? -21.399 -14.435 2.567 1.00 67.12 192 LYS A O 1
ATOM 1476 N N . ALA A 1 193 ? -21.173 -14.684 4.783 1.00 69.31 193 ALA A N 1
ATOM 1477 C CA . ALA A 1 193 ? -21.371 -13.275 5.116 1.00 69.31 193 ALA A CA 1
ATOM 1478 C C . ALA A 1 193 ? -20.171 -12.427 4.669 1.00 69.31 193 ALA A C 1
ATOM 1480 O O . ALA A 1 193 ? -20.368 -11.323 4.162 1.00 69.31 193 ALA A O 1
ATOM 1481 N N . MET A 1 194 ? -18.950 -12.971 4.765 1.00 66.44 194 MET A N 1
ATOM 1482 C CA . MET A 1 194 ? -17.742 -12.335 4.231 1.00 66.44 194 MET A CA 1
ATOM 1483 C C . MET A 1 194 ? -17.841 -12.176 2.712 1.00 66.44 194 MET A C 1
ATOM 1485 O O . MET A 1 194 ? -17.774 -11.056 2.217 1.00 66.44 194 MET A O 1
ATOM 1489 N N . ALA A 1 195 ? -18.112 -13.258 1.977 1.00 70.69 195 ALA A N 1
ATOM 1490 C CA . ALA A 1 195 ? -18.274 -13.212 0.524 1.00 70.69 195 ALA A CA 1
ATOM 1491 C C . ALA A 1 195 ? -19.363 -12.213 0.094 1.00 70.69 195 ALA A C 1
ATOM 1493 O O . ALA A 1 195 ? -19.172 -11.461 -0.857 1.00 70.69 195 ALA A O 1
ATOM 1494 N N . HIS A 1 196 ? -20.474 -12.131 0.833 1.00 75.31 196 HIS A N 1
ATOM 1495 C CA . HIS A 1 196 ? -21.511 -11.134 0.574 1.00 75.31 196 HIS A CA 1
ATOM 1496 C C . HIS A 1 196 ? -21.021 -9.696 0.832 1.00 75.31 196 HIS A C 1
ATOM 1498 O O . HIS A 1 196 ? -21.310 -8.784 0.058 1.00 75.31 196 HIS A O 1
ATOM 1504 N N . LYS A 1 197 ? -20.259 -9.464 1.905 1.00 71.25 197 LYS A N 1
ATOM 1505 C CA . LYS A 1 197 ? -19.708 -8.140 2.226 1.00 71.25 197 LYS A CA 1
ATOM 1506 C C . LYS A 1 197 ? -18.634 -7.703 1.217 1.00 71.25 197 LYS A C 1
ATOM 1508 O O . LYS A 1 197 ? -18.599 -6.526 0.883 1.00 71.25 197 LYS A O 1
ATOM 1513 N N . VAL A 1 198 ? -17.821 -8.634 0.709 1.00 72.94 198 VAL A N 1
ATOM 1514 C CA . VAL A 1 198 ? -16.746 -8.362 -0.267 1.00 72.94 198 VAL A CA 1
ATOM 1515 C C . VAL A 1 198 ? -17.282 -8.208 -1.690 1.00 72.94 198 VAL A C 1
ATOM 1517 O O . VAL A 1 198 ? -16.923 -7.260 -2.374 1.00 72.94 198 VAL A O 1
ATOM 1520 N N . LEU A 1 199 ? -18.133 -9.128 -2.154 1.00 78.12 199 LEU A N 1
ATOM 1521 C CA . LEU A 1 199 ? -18.550 -9.181 -3.561 1.00 78.12 199 LEU A CA 1
ATOM 1522 C C . LEU A 1 199 ? -19.872 -8.454 -3.812 1.00 78.12 199 LEU A C 1
ATOM 1524 O O . LEU A 1 199 ? -20.023 -7.782 -4.827 1.00 78.12 199 LEU A O 1
ATOM 1528 N N . VAL A 1 200 ? -20.843 -8.575 -2.903 1.00 81.19 200 VAL A N 1
ATOM 1529 C CA . VAL A 1 200 ? -22.214 -8.106 -3.165 1.00 81.19 200 VAL A CA 1
ATOM 1530 C C . VAL A 1 200 ? -22.392 -6.635 -2.790 1.00 81.19 200 VAL A C 1
ATOM 1532 O O . VAL A 1 200 ? -23.016 -5.891 -3.545 1.00 81.19 200 VAL A O 1
ATOM 1535 N N . ARG A 1 201 ? -21.818 -6.172 -1.671 1.00 78.69 201 ARG A N 1
ATOM 1536 C CA . ARG A 1 201 ? -21.952 -4.763 -1.247 1.00 78.69 201 ARG A CA 1
ATOM 1537 C C . ARG A 1 201 ? -21.395 -3.752 -2.257 1.00 78.69 201 ARG A C 1
ATOM 1539 O O . ARG A 1 201 ? -22.115 -2.796 -2.529 1.00 78.69 201 ARG A O 1
ATOM 1546 N N . PRO A 1 202 ? -20.184 -3.905 -2.830 1.00 80.75 202 PRO A N 1
ATOM 1547 C CA . PRO A 1 202 ? -19.677 -2.928 -3.795 1.00 80.75 202 PRO A CA 1
ATOM 1548 C C . PRO A 1 202 ? -20.570 -2.812 -5.034 1.00 80.75 202 PRO A C 1
ATOM 1550 O O . PRO A 1 202 ? -20.838 -1.707 -5.496 1.00 80.75 202 PRO A O 1
ATOM 1553 N N . ILE A 1 203 ? -21.108 -3.939 -5.513 1.00 85.75 203 ILE A N 1
ATOM 1554 C CA . ILE A 1 203 ? -22.059 -3.972 -6.631 1.00 85.75 203 ILE A CA 1
ATOM 1555 C C . ILE A 1 203 ? -23.352 -3.241 -6.249 1.00 85.75 203 ILE A C 1
ATOM 1557 O O . ILE A 1 203 ? -23.829 -2.400 -7.004 1.00 85.75 203 ILE A O 1
ATOM 1561 N N . GLN A 1 204 ? -23.898 -3.497 -5.057 1.00 86.12 204 GLN A N 1
ATOM 1562 C CA . GLN A 1 204 ? -25.086 -2.790 -4.565 1.00 86.12 204 GLN A CA 1
ATOM 1563 C C . GLN A 1 204 ? -24.858 -1.277 -4.463 1.00 86.12 204 GLN A C 1
ATOM 1565 O O . GLN A 1 204 ? -25.724 -0.507 -4.869 1.00 86.12 204 GLN A O 1
ATOM 1570 N N . VAL A 1 205 ? -23.694 -0.848 -3.962 1.00 87.56 205 VAL A N 1
ATOM 1571 C CA . VAL A 1 205 ? -23.324 0.573 -3.868 1.00 87.56 205 VAL A CA 1
ATOM 1572 C C . VAL A 1 205 ? -23.189 1.197 -5.256 1.00 87.56 205 VAL A C 1
ATOM 1574 O O . VAL A 1 205 ? -23.661 2.313 -5.454 1.00 87.56 205 VAL A O 1
ATOM 1577 N N . LEU A 1 206 ? -22.627 0.482 -6.234 1.00 88.31 206 LEU A N 1
ATOM 1578 C CA . LEU A 1 206 ? -22.504 0.962 -7.613 1.00 88.31 206 LEU A CA 1
ATOM 1579 C C . LEU A 1 206 ? -23.867 1.244 -8.262 1.00 88.31 206 LEU A C 1
ATOM 1581 O O . LEU A 1 206 ? -23.990 2.197 -9.023 1.00 88.31 206 LEU A O 1
ATOM 1585 N N . PHE A 1 207 ? -24.894 0.457 -7.932 1.00 91.25 207 PHE A N 1
ATOM 1586 C CA . PHE A 1 207 ? -26.262 0.678 -8.412 1.00 91.25 207 PHE A CA 1
ATOM 1587 C C . PHE A 1 207 ? -27.032 1.761 -7.640 1.00 91.25 207 PHE A C 1
ATOM 1589 O O . PHE A 1 207 ? -28.156 2.095 -8.017 1.00 91.25 207 PHE A O 1
ATOM 1596 N N . THR A 1 208 ? -26.457 2.352 -6.588 1.00 94.56 208 THR A N 1
ATOM 1597 C CA . THR A 1 208 ? -27.032 3.562 -5.987 1.00 94.56 208 THR A CA 1
ATOM 1598 C C . THR A 1 208 ? -26.730 4.780 -6.866 1.00 94.56 208 THR A C 1
ATOM 1600 O O . THR A 1 208 ? -25.646 4.856 -7.444 1.00 94.56 208 THR A O 1
ATOM 1603 N N . PRO A 1 209 ? -27.627 5.780 -6.951 1.00 92.12 209 PRO A N 1
ATOM 1604 C CA . PRO A 1 209 ? -27.412 6.952 -7.806 1.00 92.12 209 PRO A CA 1
ATOM 1605 C C . PRO A 1 209 ? -26.137 7.728 -7.444 1.00 92.12 209 PRO A C 1
ATOM 1607 O O . PRO A 1 209 ? -25.433 8.209 -8.327 1.00 92.12 209 PRO A O 1
ATOM 1610 N N . ILE A 1 210 ? -25.799 7.804 -6.153 1.00 92.81 210 ILE A N 1
ATOM 1611 C CA . ILE A 1 210 ? -24.576 8.466 -5.675 1.00 92.81 210 ILE A CA 1
ATOM 1612 C C . ILE A 1 210 ? -23.339 7.663 -6.089 1.00 92.81 210 ILE A C 1
ATOM 1614 O O . ILE A 1 210 ? -22.399 8.229 -6.647 1.00 92.81 210 ILE A O 1
ATOM 1618 N N . GLY A 1 211 ? -23.347 6.348 -5.846 1.00 88.25 211 GLY A N 1
ATOM 1619 C CA . GLY A 1 211 ? -22.234 5.469 -6.200 1.00 88.25 211 GLY A CA 1
ATOM 1620 C C . GLY A 1 211 ? -21.983 5.422 -7.705 1.00 88.25 211 GLY A C 1
ATOM 1621 O O . GLY A 1 211 ? -20.833 5.508 -8.126 1.00 88.25 211 GLY A O 1
ATOM 1622 N N . PHE A 1 212 ? -23.043 5.379 -8.515 1.00 92.19 212 PHE A N 1
ATOM 1623 C CA . PHE A 1 212 ? -22.949 5.407 -9.972 1.00 92.19 212 PHE A CA 1
ATOM 1624 C C . PHE A 1 212 ? -22.302 6.699 -10.479 1.00 92.19 212 PHE A C 1
ATOM 1626 O O . PHE A 1 212 ? -21.321 6.638 -11.216 1.00 92.19 212 PHE A O 1
ATOM 1633 N N . CYS A 1 213 ? -22.795 7.867 -10.047 1.00 92.94 213 CYS A N 1
ATOM 1634 C CA . CYS A 1 213 ? -22.230 9.161 -10.442 1.00 92.94 213 CYS A CA 1
ATOM 1635 C C . CYS A 1 213 ? -20.761 9.303 -10.020 1.00 92.94 213 CYS A C 1
ATOM 1637 O O . CYS A 1 213 ? -19.940 9.795 -10.793 1.00 92.94 213 CYS A O 1
ATOM 1639 N N . PHE A 1 214 ? -20.417 8.843 -8.815 1.00 91.19 214 PHE A N 1
ATOM 1640 C CA . PHE A 1 214 ? -19.046 8.887 -8.312 1.00 91.19 214 PHE A CA 1
ATOM 1641 C C . PHE A 1 214 ? -18.114 7.947 -9.091 1.00 91.19 214 PHE A C 1
ATOM 1643 O O . PHE A 1 214 ? -17.013 8.348 -9.466 1.00 91.19 214 PHE A O 1
ATOM 1650 N N . ALA A 1 215 ? -18.566 6.729 -9.405 1.00 87.62 215 ALA A N 1
ATOM 1651 C CA . ALA A 1 215 ? -17.817 5.781 -10.227 1.00 87.62 215 ALA A CA 1
ATOM 1652 C C . ALA A 1 215 ? -17.600 6.302 -11.658 1.00 87.62 215 ALA A C 1
ATOM 1654 O O . ALA A 1 215 ? -16.496 6.188 -12.186 1.00 87.62 215 ALA A O 1
ATOM 1655 N N . LEU A 1 216 ? -18.618 6.926 -12.264 1.00 91.69 216 LEU A N 1
ATOM 1656 C CA . LEU A 1 216 ? -18.518 7.569 -13.580 1.00 91.69 216 LEU A CA 1
ATOM 1657 C C . LEU A 1 216 ? -17.492 8.706 -13.578 1.00 91.69 216 LEU A C 1
ATOM 1659 O O . LEU A 1 216 ? -16.657 8.783 -14.476 1.00 91.69 216 LEU A O 1
ATOM 1663 N N . TYR A 1 217 ? -17.524 9.556 -12.550 1.00 91.69 217 TYR A N 1
ATOM 1664 C CA . TYR A 1 217 ? -16.558 10.638 -12.376 1.00 91.69 217 TYR A CA 1
ATOM 1665 C C . TYR A 1 217 ? -15.127 10.108 -12.236 1.00 91.69 217 TYR A C 1
ATOM 1667 O O . TYR A 1 217 ? -14.242 10.543 -12.968 1.00 91.69 217 TYR A O 1
ATOM 1675 N N . ILE A 1 218 ? -14.901 9.131 -11.350 1.00 85.56 218 ILE A N 1
ATOM 1676 C CA . ILE A 1 218 ? -13.582 8.513 -11.169 1.00 85.56 218 ILE A CA 1
ATOM 1677 C C . ILE A 1 218 ? -13.106 7.867 -12.475 1.00 85.56 218 ILE A C 1
ATOM 1679 O O . ILE A 1 218 ? -11.969 8.089 -12.881 1.00 85.56 218 ILE A O 1
ATOM 1683 N N . SER A 1 219 ? -13.973 7.127 -13.172 1.00 86.81 219 SER A N 1
ATOM 1684 C CA . SER A 1 219 ? -13.644 6.517 -14.465 1.00 86.81 219 SER A CA 1
ATOM 1685 C C . SER A 1 219 ? -13.250 7.556 -15.515 1.00 86.81 219 SER A C 1
ATOM 1687 O O . SER A 1 219 ? -12.337 7.305 -16.295 1.00 86.81 219 SER A O 1
ATOM 1689 N N . PHE A 1 220 ? -13.922 8.708 -15.551 1.00 90.31 220 PHE A N 1
ATOM 1690 C CA . PHE A 1 220 ? -13.590 9.798 -16.465 1.00 90.31 220 PHE A CA 1
ATOM 1691 C C . PHE A 1 220 ? -12.237 10.434 -16.128 1.00 90.31 220 PHE A C 1
ATOM 1693 O O . PHE A 1 220 ? -11.416 10.618 -17.020 1.00 90.31 220 PHE A O 1
ATOM 1700 N N . VAL A 1 221 ? -11.974 10.708 -14.844 1.00 81.19 221 VAL A N 1
ATOM 1701 C CA . VAL A 1 221 ? -10.687 11.253 -14.381 1.00 81.19 221 VAL A CA 1
ATOM 1702 C C . VAL A 1 221 ? -9.539 10.308 -14.735 1.00 81.19 221 VAL A C 1
ATOM 1704 O O . VAL A 1 221 ? -8.544 10.755 -15.296 1.00 81.19 221 VAL A O 1
ATOM 1707 N N . TYR A 1 222 ? -9.687 9.006 -14.473 1.00 74.88 222 TYR A N 1
ATOM 1708 C CA . TYR A 1 222 ? -8.670 8.017 -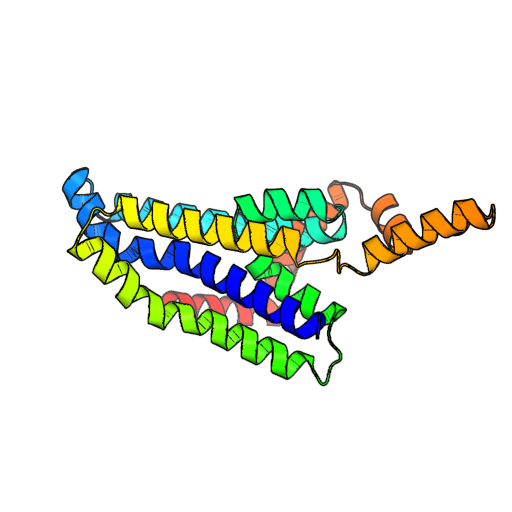14.840 1.00 74.88 222 TYR A CA 1
ATOM 1709 C C . TYR A 1 222 ? -8.538 7.810 -16.351 1.00 74.88 222 TYR A C 1
ATOM 1711 O O . TYR A 1 222 ? -7.456 7.473 -16.804 1.00 74.88 222 TYR A O 1
ATOM 1719 N N . GLY A 1 223 ? -9.602 8.010 -17.135 1.00 70.38 223 GLY A N 1
ATOM 1720 C CA . GLY A 1 223 ? -9.554 7.885 -18.595 1.00 70.38 223 GLY A CA 1
ATOM 1721 C C . GLY A 1 223 ? -8.880 9.060 -19.314 1.00 70.38 223 GLY A C 1
ATOM 1722 O O . GLY A 1 223 ? -8.562 8.938 -20.494 1.00 70.38 223 GLY A O 1
ATOM 1723 N N . ILE A 1 224 ? -8.687 10.193 -18.633 1.00 82.25 224 ILE A N 1
ATOM 1724 C CA . ILE A 1 224 ? -7.987 11.372 -19.170 1.00 82.25 224 ILE A CA 1
ATOM 1725 C C . ILE A 1 224 ? -6.465 11.286 -18.976 1.00 82.25 224 ILE A C 1
ATOM 1727 O O . ILE A 1 224 ? -5.726 11.918 -19.734 1.00 82.25 224 ILE A O 1
ATOM 1731 N N . VAL A 1 225 ? -6.006 10.549 -17.960 1.00 53.69 225 VAL A N 1
ATOM 1732 C CA . VAL A 1 225 ? -4.586 10.391 -17.593 1.00 53.69 225 VAL A CA 1
ATOM 1733 C C . VAL A 1 225 ? -3.929 9.297 -18.427 1.00 53.69 225 VAL A C 1
ATOM 1735 O O . VAL A 1 225 ? -2.784 9.531 -18.879 1.00 53.69 225 VAL A O 1
#